Protein AF-A0A352WUJ2-F1 (afdb_monomer_lite)

Foldseek 3Di:
DPPVVVVVVVVVVVVVVVVVPPPPCVPPPVPADDDDQQQEFEEELPPADLVFLRGPVHHHNDLQSQQVNNQVTDPGLEHEYEYPAAEEAEAEDQDLEDESYPDHRHAYEYAYDLVDAHEYEYAYHHPHAFAQDPVCQQQFGNHEYEHADHYHYYSYHYHYWHNQVAFHWGQAWDWDWDAADVGDTDIDIRHHRDFDAPDWHWYDDDPDIDTDGDDDTHHGGHPDYHYDYPDD

Structure (mmCIF, N/CA/C/O backbone):
data_AF-A0A352WUJ2-F1
#
_entry.id   AF-A0A352WUJ2-F1
#
loop_
_atom_site.group_PDB
_atom_site.id
_atom_site.type_symbol
_atom_site.label_atom_id
_atom_site.label_alt_id
_atom_site.label_comp_id
_atom_site.label_asym_id
_atom_site.label_entity_id
_atom_site.label_seq_id
_atom_site.pdbx_PDB_ins_code
_atom_site.Cartn_x
_atom_site.Cartn_y
_atom_site.Cartn_z
_atom_site.occupancy
_atom_site.B_iso_or_equiv
_atom_site.auth_seq_id
_atom_site.auth_comp_id
_atom_site.auth_asym_id
_atom_site.auth_atom_id
_atom_site.pdbx_PDB_model_num
ATOM 1 N N . MET A 1 1 ? -13.989 47.097 53.677 1.00 52.91 1 MET A N 1
ATOM 2 C CA . MET A 1 1 ? -13.932 45.661 53.306 1.00 52.91 1 MET A CA 1
ATOM 3 C C . MET A 1 1 ? -15.189 45.086 52.631 1.00 52.91 1 MET A C 1
ATOM 5 O O . MET A 1 1 ? -15.050 44.079 51.957 1.00 52.91 1 MET A O 1
ATOM 9 N N . LYS A 1 2 ? -16.396 45.680 52.723 1.00 51.91 2 LYS A N 1
ATOM 10 C CA . LYS A 1 2 ? -17.620 45.078 52.131 1.00 51.91 2 LYS A CA 1
ATOM 11 C C . LYS A 1 2 ? -17.796 45.247 50.606 1.00 51.91 2 LYS A C 1
ATOM 13 O O . LYS A 1 2 ? -18.435 44.411 49.983 1.00 51.91 2 LYS A O 1
ATOM 18 N N . ARG A 1 3 ? -17.224 46.289 49.982 1.00 50.12 3 ARG A N 1
ATOM 19 C CA . ARG A 1 3 ? -17.397 46.560 48.533 1.00 50.12 3 ARG A CA 1
ATOM 20 C C . ARG A 1 3 ? -16.564 45.653 47.618 1.00 50.12 3 ARG A C 1
ATOM 22 O O . ARG A 1 3 ? -16.978 45.399 46.494 1.00 50.12 3 ARG A O 1
ATOM 29 N N . THR A 1 4 ? -15.415 45.164 48.082 1.00 53.75 4 THR A N 1
ATOM 30 C CA . THR A 1 4 ? -14.508 44.329 47.275 1.00 53.75 4 THR A CA 1
ATOM 31 C C . THR A 1 4 ? -15.038 42.903 47.125 1.00 53.75 4 THR A C 1
ATOM 33 O O . THR A 1 4 ? -15.023 42.376 46.022 1.00 53.75 4 THR A O 1
ATOM 36 N N . CYS A 1 5 ? -15.611 42.344 48.199 1.00 55.06 5 CYS A N 1
ATOM 37 C CA . CYS A 1 5 ? -16.188 40.994 48.228 1.00 55.06 5 CYS A CA 1
ATOM 38 C C . CYS A 1 5 ? -17.398 40.840 47.282 1.00 55.06 5 CYS A C 1
ATOM 40 O O . CYS A 1 5 ? -17.534 39.830 46.597 1.00 55.06 5 CYS A O 1
ATOM 42 N N . ILE A 1 6 ? -18.236 41.880 47.169 1.00 60.19 6 ILE A N 1
ATOM 43 C CA . ILE A 1 6 ? -19.393 41.887 46.256 1.00 60.19 6 ILE A CA 1
ATOM 44 C C . ILE A 1 6 ? -18.937 41.943 44.793 1.00 60.19 6 ILE A C 1
ATOM 46 O O . ILE A 1 6 ? -19.488 41.239 43.959 1.00 60.19 6 ILE A O 1
ATOM 50 N N . ARG A 1 7 ? -17.892 42.718 44.472 1.00 60.62 7 ARG A N 1
ATOM 51 C CA . ARG A 1 7 ? -17.368 42.816 43.098 1.00 60.62 7 ARG A CA 1
ATOM 52 C C . ARG A 1 7 ? -16.731 41.511 42.626 1.00 60.62 7 ARG A C 1
ATOM 54 O O . ARG A 1 7 ? -16.951 41.124 41.485 1.00 60.62 7 ARG A O 1
ATOM 61 N N . THR A 1 8 ? -16.001 40.814 43.497 1.00 68.94 8 THR A N 1
ATOM 62 C CA . THR A 1 8 ? -15.460 39.480 43.192 1.00 68.94 8 THR A CA 1
ATOM 63 C C . THR A 1 8 ? -16.560 38.437 43.030 1.00 68.94 8 THR A C 1
ATOM 65 O O . THR A 1 8 ? -16.482 37.618 42.120 1.00 68.94 8 THR A O 1
ATOM 68 N N . LEU A 1 9 ? -17.612 38.495 43.851 1.00 70.38 9 LEU A N 1
ATOM 69 C CA . LEU A 1 9 ? -18.734 37.562 43.753 1.00 70.38 9 LEU A CA 1
ATOM 70 C C . LEU A 1 9 ? -19.559 37.794 42.478 1.00 70.38 9 LEU A C 1
ATOM 72 O O . LEU A 1 9 ? -19.895 36.837 41.788 1.00 70.38 9 LEU A O 1
ATOM 76 N N . SER A 1 10 ? -19.828 39.055 42.123 1.00 75.19 10 SER A N 1
ATOM 77 C CA . SER A 1 10 ? -20.511 39.401 40.873 1.00 75.19 10 SER A CA 1
ATOM 78 C C . SER A 1 10 ? -19.703 38.988 39.648 1.00 75.19 10 SER A C 1
ATOM 80 O O . SER A 1 10 ? -20.285 38.439 38.722 1.00 75.19 10 SER A O 1
ATOM 82 N N . PHE A 1 11 ? -18.379 39.187 39.660 1.00 77.81 11 PHE A N 1
ATOM 83 C CA . PHE A 1 11 ? -17.509 38.780 38.555 1.00 77.81 11 PHE A CA 1
ATOM 84 C C . PHE A 1 11 ? -17.510 37.256 38.362 1.00 77.81 11 PHE A C 1
ATOM 86 O O . PHE A 1 11 ? -17.662 36.778 37.237 1.00 77.81 11 PHE A O 1
ATOM 93 N N . LEU A 1 12 ? -17.428 36.493 39.460 1.00 78.31 12 LEU A N 1
ATOM 94 C CA . LEU A 1 12 ? -17.492 35.030 39.434 1.00 78.31 12 LEU A CA 1
ATOM 95 C C . LEU A 1 12 ? -18.836 34.530 38.885 1.00 78.31 12 LEU A C 1
ATOM 97 O O . LEU A 1 12 ? -18.863 33.613 38.070 1.00 78.31 12 LEU A O 1
ATOM 101 N N . LEU A 1 13 ? -19.943 35.168 39.279 1.00 80.31 13 LEU A N 1
ATOM 102 C CA . LEU A 1 13 ? -21.283 34.784 38.837 1.00 80.31 13 LEU A CA 1
ATOM 103 C C . LEU A 1 13 ? -21.507 35.074 37.346 1.00 80.31 13 LEU A C 1
ATOM 105 O O . LEU A 1 13 ? -22.056 34.237 36.635 1.00 80.31 13 LEU A O 1
ATOM 109 N N . THR A 1 14 ? -21.021 36.216 36.847 1.00 82.00 14 THR A N 1
ATOM 110 C CA . THR A 1 14 ? -21.049 36.523 35.409 1.00 82.00 14 THR A CA 1
ATOM 111 C C . THR A 1 14 ? -20.156 35.596 34.593 1.00 82.00 14 THR A C 1
ATOM 113 O O . THR A 1 14 ? -20.556 35.196 33.506 1.00 82.00 14 THR A O 1
ATOM 116 N N . ALA A 1 15 ? -18.988 35.199 35.109 1.00 77.69 15 ALA A N 1
ATOM 117 C CA . ALA A 1 15 ? -18.122 34.235 34.432 1.00 77.69 15 ALA A CA 1
ATOM 118 C C . ALA A 1 15 ? -18.780 32.844 34.343 1.00 77.69 15 ALA A C 1
ATOM 120 O O . ALA A 1 15 ? -18.716 32.198 33.301 1.00 77.69 15 ALA A O 1
ATOM 121 N N . LEU A 1 16 ? -19.478 32.415 35.401 1.00 78.19 16 LEU A N 1
ATOM 122 C CA . LEU A 1 16 ? -20.249 31.166 35.423 1.00 78.19 16 LEU A CA 1
ATOM 123 C C . LEU A 1 16 ? -21.433 31.191 34.448 1.00 78.19 16 LEU A C 1
ATOM 125 O O . LEU A 1 16 ? -21.652 30.223 33.724 1.00 78.19 16 LEU A O 1
ATOM 129 N N . MET A 1 17 ? -22.168 32.305 34.383 1.00 80.50 17 MET A N 1
ATOM 130 C CA . MET A 1 17 ? -23.268 32.466 33.425 1.00 80.50 17 MET A CA 1
ATOM 131 C C . MET A 1 17 ? -22.777 32.533 31.974 1.00 80.50 17 MET A C 1
ATOM 133 O O . MET A 1 17 ? -23.434 31.991 31.090 1.00 80.50 17 MET A O 1
ATOM 137 N N . LEU A 1 18 ? -21.609 33.134 31.724 1.00 73.06 18 LEU A N 1
ATOM 138 C CA . LEU A 1 18 ? -20.997 33.158 30.394 1.00 73.06 18 LEU A CA 1
ATOM 139 C C . LEU A 1 18 ? -20.507 31.764 29.966 1.00 73.06 18 LEU A C 1
ATOM 141 O O . LEU A 1 18 ? -20.655 31.405 28.803 1.00 73.06 18 LEU A O 1
ATOM 145 N N . MET A 1 19 ? -19.997 30.950 30.901 1.00 68.62 19 MET A N 1
ATOM 146 C CA . MET A 1 19 ? -19.645 29.549 30.631 1.00 68.62 19 MET A CA 1
ATOM 147 C C . MET A 1 19 ? -20.869 28.657 30.381 1.00 68.62 19 MET A C 1
ATOM 149 O O . MET A 1 19 ? -20.784 27.742 29.571 1.00 68.62 19 MET A O 1
ATOM 153 N N . ALA A 1 20 ? -22.016 28.939 31.007 1.00 68.25 20 ALA A N 1
ATOM 154 C CA . ALA A 1 20 ? -23.274 28.230 30.745 1.00 68.25 20 ALA A CA 1
ATOM 155 C C . ALA A 1 20 ? -23.926 28.600 29.394 1.00 68.25 20 ALA A C 1
ATOM 157 O O . ALA A 1 20 ? -24.785 27.868 28.908 1.00 68.25 20 ALA A O 1
ATOM 158 N N . LEU A 1 21 ? -23.531 29.734 28.800 1.00 65.75 21 LEU A N 1
ATOM 159 C CA . LEU A 1 21 ? -23.958 30.187 27.470 1.00 65.75 21 LEU A CA 1
ATOM 160 C C . LEU A 1 21 ? -23.070 29.655 26.342 1.00 65.75 21 LEU A C 1
ATOM 162 O O . LEU A 1 21 ? -23.425 29.812 25.171 1.00 65.75 21 LEU A O 1
ATOM 166 N N . LEU A 1 22 ? -21.930 29.035 26.666 1.00 63.34 22 LEU A N 1
ATOM 167 C CA . LEU A 1 22 ? -21.191 28.276 25.668 1.00 63.34 22 LEU A CA 1
ATOM 168 C C . LEU A 1 22 ? -22.103 27.131 25.210 1.00 63.34 22 LEU A C 1
ATOM 170 O O . LEU A 1 22 ? -22.622 26.400 26.059 1.00 63.34 22 LEU A O 1
ATOM 174 N N . PRO A 1 23 ? -22.339 26.967 23.896 1.00 64.50 23 PRO A N 1
ATOM 175 C CA . PRO A 1 23 ? -23.085 25.827 23.397 1.00 64.50 23 PRO A CA 1
ATOM 176 C C . PRO A 1 23 ? -22.466 24.567 23.994 1.00 64.50 23 PRO A C 1
ATOM 178 O O . PRO A 1 23 ? -21.251 24.392 23.907 1.00 64.50 23 PRO A O 1
ATOM 181 N N . VAL A 1 24 ? -23.277 23.678 24.568 1.00 56.47 24 VAL A N 1
ATOM 182 C CA . VAL A 1 24 ? -22.808 22.384 25.104 1.00 56.47 24 VAL A CA 1
ATOM 183 C C . VAL A 1 24 ? -22.010 21.598 24.039 1.00 56.47 24 VAL A C 1
ATOM 185 O O . VAL A 1 24 ? -21.183 20.761 24.374 1.00 56.47 24 VAL A O 1
ATOM 188 N N . GLY A 1 25 ? -22.178 21.935 22.753 1.00 48.94 25 GLY A N 1
ATOM 189 C CA . GLY A 1 25 ? -21.406 21.407 21.625 1.00 48.94 25 GLY A CA 1
ATOM 190 C C . GLY A 1 25 ? -20.110 22.142 21.239 1.00 48.94 25 GLY A C 1
ATOM 191 O O . GLY A 1 25 ? -19.408 21.645 20.372 1.00 48.94 25 GLY A O 1
ATOM 192 N N . MET A 1 26 ? -19.744 23.287 21.833 1.00 49.78 26 MET A N 1
ATOM 193 C CA . MET A 1 26 ? -18.484 23.987 21.498 1.00 49.78 26 MET A CA 1
ATOM 194 C C . MET A 1 26 ? -17.263 23.395 22.227 1.00 49.78 26 MET A C 1
ATOM 196 O O . MET A 1 26 ? -16.131 23.609 21.806 1.00 49.78 26 MET A O 1
ATOM 200 N N . LEU A 1 27 ? -17.493 22.620 23.295 1.00 44.28 27 LEU A N 1
ATOM 201 C CA . LEU A 1 27 ? -16.479 21.806 23.981 1.00 44.28 27 LEU A CA 1
ATOM 202 C C . LEU A 1 27 ? -16.482 20.338 23.541 1.00 44.28 27 LEU A C 1
ATOM 204 O O . LEU A 1 27 ? -15.696 19.555 24.072 1.00 44.28 27 LEU A O 1
ATOM 208 N N . ALA A 1 28 ? -17.285 19.969 22.539 1.00 46.66 28 ALA A N 1
ATOM 209 C CA . ALA A 1 28 ? -17.036 18.756 21.775 1.00 46.66 28 ALA A CA 1
ATOM 210 C C . ALA A 1 28 ? -15.804 18.996 20.884 1.00 46.66 28 ALA A C 1
ATOM 212 O O . ALA A 1 28 ? -15.879 19.057 19.660 1.00 46.66 28 ALA A O 1
ATOM 213 N N . VAL A 1 29 ? -14.635 19.134 21.518 1.00 46.88 29 VAL A N 1
ATOM 214 C CA . VAL A 1 29 ? -13.424 18.533 20.962 1.00 46.88 29 VAL A CA 1
ATOM 215 C C . VAL A 1 29 ? -13.857 17.128 20.566 1.00 46.88 29 VAL A C 1
ATOM 217 O O . VAL A 1 29 ? -14.492 16.467 21.386 1.00 46.88 29 VAL A O 1
ATOM 220 N N . PHE A 1 30 ? -13.622 16.722 19.320 1.00 54.88 30 PHE A N 1
ATOM 221 C CA . PHE A 1 30 ? -13.882 15.365 18.842 1.00 54.88 30 PHE A CA 1
ATOM 222 C C . PHE A 1 30 ? -13.054 14.380 19.682 1.00 54.88 30 PHE A C 1
ATOM 224 O O . PHE A 1 30 ? -11.968 13.961 19.292 1.00 54.88 30 PHE A O 1
ATOM 231 N N . ALA A 1 31 ? -13.510 14.114 20.902 1.00 68.81 31 ALA A N 1
ATOM 232 C CA . ALA A 1 31 ? -12.917 13.168 21.809 1.00 68.81 31 ALA A CA 1
ATOM 233 C C . ALA A 1 31 ? -13.230 11.812 21.200 1.00 68.81 31 ALA A C 1
ATOM 235 O O . ALA A 1 31 ? -14.394 11.461 21.020 1.00 68.81 31 ALA A O 1
ATOM 236 N N . LEU A 1 32 ? -12.178 11.111 20.796 1.00 80.94 32 LEU A N 1
ATOM 237 C CA . LEU A 1 32 ? -12.297 9.745 20.323 1.00 80.94 32 LEU A CA 1
ATOM 238 C C . LEU A 1 32 ? -12.934 8.908 21.440 1.00 80.94 32 LEU A C 1
ATOM 240 O O . LEU A 1 32 ? -12.559 9.068 22.604 1.00 80.94 32 LEU A O 1
ATOM 244 N N . ASP A 1 33 ? -13.880 8.034 21.089 1.00 89.44 33 ASP A N 1
ATOM 245 C CA . ASP A 1 33 ? -14.415 7.054 22.038 1.00 89.44 33 ASP A CA 1
ATOM 246 C C . ASP A 1 33 ? -13.268 6.194 22.588 1.00 89.44 33 ASP A C 1
ATOM 248 O O . ASP A 1 33 ? -12.354 5.860 21.842 1.00 89.44 33 ASP A O 1
ATOM 252 N N . GLU A 1 34 ? -13.292 5.811 23.867 1.00 91.50 34 GLU A N 1
ATOM 253 C CA . GLU A 1 34 ? -12.232 4.963 24.428 1.00 91.50 34 GLU A CA 1
ATOM 254 C C . GLU A 1 34 ? -12.108 3.627 23.666 1.00 91.50 34 GLU A C 1
ATOM 256 O O . GLU A 1 34 ? -13.095 3.049 23.197 1.00 91.50 34 GLU A O 1
ATOM 261 N N . MET A 1 35 ? -10.879 3.111 23.554 1.00 93.62 35 MET A N 1
ATOM 262 C CA . MET A 1 35 ? -10.627 1.818 22.918 1.00 93.62 35 MET A CA 1
ATOM 263 C C . MET A 1 35 ? -11.132 0.682 23.816 1.00 93.62 35 MET A C 1
ATOM 265 O O . MET A 1 35 ? -10.618 0.452 24.910 1.00 93.62 35 MET A O 1
ATOM 269 N N . THR A 1 36 ? -12.117 -0.067 23.331 1.00 94.19 36 THR A N 1
ATOM 270 C CA . THR A 1 36 ? -12.730 -1.210 24.018 1.00 94.19 36 THR A CA 1
ATOM 271 C C . THR A 1 36 ? -12.776 -2.431 23.097 1.00 94.19 36 THR A C 1
ATOM 273 O O . THR A 1 36 ? -12.701 -2.294 21.876 1.00 94.19 36 THR A O 1
ATOM 276 N N . PRO A 1 37 ? -12.986 -3.650 23.622 1.00 92.81 37 PRO A N 1
ATOM 277 C CA . PRO A 1 37 ? -13.187 -4.821 22.769 1.00 92.81 37 PRO A CA 1
ATOM 278 C C . PRO A 1 37 ? -14.376 -4.705 21.796 1.00 92.81 37 PRO A C 1
ATOM 280 O O . PRO A 1 37 ? -14.398 -5.415 20.799 1.00 92.81 37 PRO A O 1
ATOM 283 N N . GLY A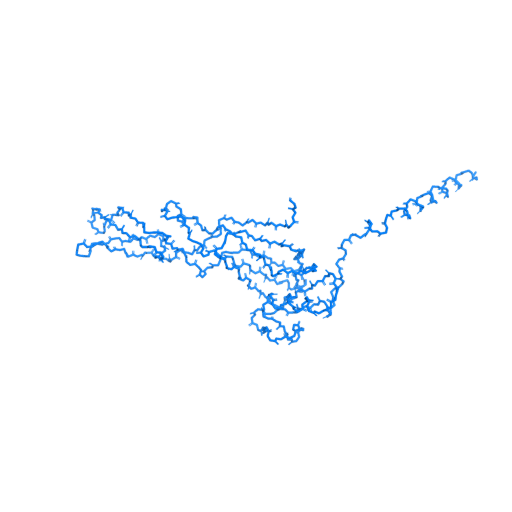 1 38 ? -15.364 -3.841 22.073 1.00 92.38 38 GLY A N 1
ATOM 284 C CA . GLY A 1 38 ? -16.556 -3.673 21.232 1.00 92.38 38 GLY A CA 1
ATOM 285 C C . GLY A 1 38 ? -16.332 -2.820 19.980 1.00 92.38 38 GLY A C 1
ATOM 286 O O . GLY A 1 38 ? -17.017 -3.024 18.980 1.00 92.38 38 GLY A O 1
ATOM 287 N N . ASN A 1 39 ? -15.359 -1.906 20.015 1.00 95.69 39 ASN A N 1
ATOM 288 C CA . ASN A 1 39 ? -14.999 -1.020 18.904 1.00 95.69 39 ASN A CA 1
ATOM 289 C C . ASN A 1 39 ? -13.563 -1.253 18.403 1.00 95.69 39 ASN A C 1
ATOM 291 O O . ASN A 1 39 ? -13.017 -0.400 17.710 1.00 95.69 39 ASN A O 1
ATOM 295 N N . THR A 1 40 ? -12.956 -2.399 18.733 1.00 97.75 40 THR A N 1
ATOM 296 C CA . THR A 1 40 ? -11.595 -2.760 18.313 1.00 97.75 40 THR A CA 1
ATOM 297 C C . THR A 1 40 ? -11.594 -4.039 17.496 1.00 97.75 40 THR A C 1
ATOM 299 O O . THR A 1 40 ? -12.116 -5.064 17.928 1.00 97.75 40 THR A O 1
ATOM 302 N N . VAL A 1 41 ? -10.930 -3.997 16.344 1.00 98.56 41 VAL A N 1
ATOM 303 C CA . VAL A 1 41 ? -10.649 -5.166 15.514 1.00 98.56 41 VAL A CA 1
ATOM 304 C C . VAL A 1 41 ? -9.143 -5.352 15.390 1.00 98.56 41 VAL A C 1
ATOM 306 O O . VAL A 1 41 ? -8.411 -4.443 15.006 1.00 98.56 41 VAL A O 1
ATOM 309 N N . TYR A 1 42 ? -8.679 -6.555 15.705 1.00 98.56 42 TYR A N 1
ATOM 310 C CA . TYR A 1 42 ? -7.277 -6.937 15.649 1.00 98.56 42 TYR A CA 1
ATOM 311 C C . TYR A 1 42 ? -6.908 -7.434 14.256 1.00 98.56 42 TYR A C 1
ATOM 313 O O . TYR A 1 42 ? -7.592 -8.283 13.679 1.00 98.56 42 TYR A O 1
ATOM 321 N N . LEU A 1 43 ? -5.788 -6.933 13.744 1.00 98.56 43 LEU A N 1
ATOM 322 C CA . LEU A 1 43 ? -5.263 -7.238 12.423 1.00 98.56 43 LEU A CA 1
ATOM 323 C C . LEU A 1 43 ? -3.869 -7.866 12.536 1.00 98.56 43 LEU A C 1
ATOM 325 O O . LEU A 1 43 ? -2.959 -7.312 13.158 1.00 98.56 43 LEU A O 1
ATOM 329 N N . ASP A 1 44 ? -3.687 -9.011 11.882 1.00 98.06 44 ASP A N 1
ATOM 330 C CA . ASP A 1 44 ? -2.389 -9.651 11.661 1.00 98.06 44 ASP A CA 1
ATOM 331 C C . ASP A 1 44 ? -2.278 -10.031 10.178 1.00 98.06 44 ASP A C 1
ATOM 333 O O . ASP A 1 44 ? -2.798 -11.056 9.738 1.00 98.06 44 ASP A O 1
ATOM 337 N N . GLY A 1 45 ? -1.566 -9.219 9.391 1.00 95.31 45 GLY A N 1
ATOM 338 C CA . GLY A 1 45 ? -1.380 -9.481 7.958 1.00 95.31 45 GLY A CA 1
ATOM 339 C C . GLY A 1 45 ? -0.595 -10.761 7.646 1.00 95.31 45 GLY A C 1
ATOM 340 O O . GLY A 1 45 ? -0.685 -11.290 6.537 1.00 95.31 45 GLY A O 1
ATOM 341 N N . THR A 1 46 ? 0.160 -11.287 8.617 1.00 95.94 46 THR A N 1
ATOM 342 C CA . THR A 1 46 ? 0.973 -12.498 8.448 1.00 95.94 46 THR A CA 1
ATOM 343 C C . THR A 1 46 ? 0.152 -13.749 8.754 1.00 95.94 46 THR A C 1
ATOM 345 O O . THR A 1 46 ? 0.017 -14.621 7.894 1.00 95.94 46 THR A O 1
ATOM 348 N N . ASN A 1 47 ? -0.431 -13.820 9.954 1.00 96.75 47 ASN A N 1
ATOM 349 C CA . ASN A 1 47 ? -1.074 -15.026 10.491 1.00 96.75 47 ASN A CA 1
ATOM 350 C C . ASN A 1 47 ? -2.605 -14.939 10.599 1.00 96.75 47 ASN A C 1
ATOM 352 O O . ASN A 1 47 ? -3.246 -15.946 10.897 1.00 96.75 47 ASN A O 1
ATOM 356 N N . GLY A 1 48 ? -3.193 -13.758 10.410 1.00 97.50 48 GLY A N 1
ATOM 357 C CA . GLY A 1 48 ? -4.638 -13.558 10.467 1.00 97.50 48 GLY A CA 1
ATOM 358 C C . GLY A 1 48 ? -5.374 -14.195 9.288 1.00 97.50 48 GLY A C 1
ATOM 359 O O . GLY A 1 48 ? -4.777 -14.614 8.290 1.00 97.50 48 GLY A O 1
ATOM 360 N N . SER A 1 49 ? -6.702 -14.236 9.397 1.00 98.31 49 SER A N 1
ATOM 361 C CA . SER A 1 49 ? -7.603 -14.711 8.340 1.00 98.31 49 SER A CA 1
ATOM 362 C C . SER A 1 49 ? -8.849 -13.839 8.268 1.00 98.31 49 SER A C 1
ATOM 364 O O . SER A 1 49 ? -9.459 -13.553 9.292 1.00 98.31 49 SER A O 1
ATOM 366 N N . ASP A 1 50 ? -9.299 -13.480 7.067 1.00 98.31 50 ASP A N 1
ATOM 367 C CA . ASP A 1 50 ? -10.523 -12.681 6.893 1.00 98.31 50 ASP A CA 1
ATOM 368 C C . ASP A 1 50 ? -11.819 -13.458 7.171 1.00 98.31 50 ASP A C 1
ATOM 370 O O . ASP A 1 50 ? -12.910 -12.883 7.203 1.00 98.31 50 ASP A O 1
ATOM 374 N N . SER A 1 51 ? -11.706 -14.765 7.419 1.00 98.19 51 SER A N 1
ATOM 375 C CA . SER A 1 51 ? -12.783 -15.578 7.985 1.00 98.19 51 SER A CA 1
ATOM 376 C C . SER A 1 51 ? -12.945 -15.401 9.499 1.00 98.19 51 SER A C 1
ATOM 378 O O . SER A 1 51 ? -13.914 -15.909 10.059 1.00 98.19 51 SER A O 1
ATOM 380 N N . ASN A 1 52 ? -11.989 -14.757 10.174 1.00 98.44 52 ASN A N 1
ATOM 381 C CA . ASN A 1 52 ? -12.015 -14.581 11.620 1.00 98.44 52 ASN A CA 1
ATOM 382 C C . ASN A 1 52 ? -12.966 -13.454 12.053 1.00 98.44 52 ASN A C 1
ATOM 384 O O . ASN A 1 52 ? -13.396 -12.624 11.250 1.00 98.44 52 ASN A O 1
ATOM 388 N N . ASP A 1 53 ? -13.275 -13.439 13.350 1.00 97.06 53 ASP A N 1
ATOM 389 C CA . ASP A 1 53 ? -14.158 -12.457 13.986 1.00 97.06 53 ASP A CA 1
ATOM 390 C C . ASP A 1 53 ? -13.462 -11.135 14.347 1.00 97.06 53 ASP A C 1
ATOM 392 O O . ASP A 1 53 ? -14.141 -10.183 14.718 1.00 97.06 53 ASP A O 1
ATOM 396 N N . GLY A 1 54 ? -12.133 -11.051 14.223 1.00 97.44 54 GLY A N 1
ATOM 397 C CA . GLY A 1 54 ? -11.380 -9.832 14.510 1.00 97.44 54 GLY A CA 1
ATOM 398 C C . GLY A 1 54 ? -11.059 -9.618 15.986 1.00 97.44 54 GLY A C 1
ATOM 399 O O . GLY A 1 54 ? -10.535 -8.565 16.338 1.00 97.44 54 GLY A O 1
ATOM 400 N N . SER A 1 55 ? -11.323 -10.595 16.853 1.00 97.31 55 SER A N 1
ATOM 401 C CA . SER A 1 55 ? -10.871 -10.566 18.247 1.00 97.31 55 SER A CA 1
ATOM 402 C C . SER A 1 55 ? -9.349 -10.727 18.363 1.00 97.31 55 SER A C 1
ATOM 404 O O . SER A 1 55 ? -8.682 -11.211 17.448 1.00 97.31 55 SER A O 1
ATOM 406 N N . SER A 1 56 ? -8.776 -10.390 19.522 1.00 96.81 56 SER A N 1
ATOM 407 C CA . SER A 1 56 ? -7.327 -10.511 19.765 1.00 96.81 56 SER A CA 1
ATOM 408 C C . SER A 1 56 ? -6.786 -11.933 19.578 1.00 96.81 56 SER A C 1
ATOM 410 O O . SER A 1 56 ? -5.660 -12.109 19.119 1.00 96.81 56 SER A O 1
ATOM 412 N N . GLY A 1 57 ? -7.589 -12.955 19.896 1.00 97.12 57 GLY A N 1
ATOM 413 C CA . GLY A 1 57 ? -7.236 -14.362 19.689 1.00 97.12 57 GLY A CA 1
ATOM 414 C C . GLY A 1 57 ? -7.470 -14.868 18.262 1.00 97.12 57 GLY A C 1
ATOM 415 O O . GLY A 1 57 ? -6.937 -15.915 17.895 1.00 97.12 57 GLY A O 1
ATOM 416 N N . LYS A 1 58 ? -8.262 -14.152 17.457 1.00 97.94 58 LYS A N 1
ATOM 417 C CA . LYS A 1 58 ? -8.587 -14.491 16.065 1.00 97.94 58 LYS A CA 1
ATOM 418 C C . LYS A 1 58 ? -8.552 -13.221 15.201 1.00 97.94 58 LYS A C 1
ATOM 420 O O . LYS A 1 58 ? -9.598 -12.743 14.757 1.00 97.94 58 LYS A O 1
ATOM 425 N N . PRO A 1 59 ? -7.357 -12.668 14.942 1.00 98.50 59 PRO A N 1
ATOM 426 C CA . PRO A 1 59 ? -7.225 -11.441 14.171 1.00 98.50 59 PRO A CA 1
ATOM 427 C C . PRO A 1 59 ? -7.591 -11.658 12.699 1.00 98.50 59 PRO A C 1
ATOM 429 O O . PRO A 1 59 ? -7.393 -12.747 12.143 1.00 98.50 59 PRO A O 1
ATOM 432 N N . VAL A 1 60 ? -8.096 -10.610 12.053 1.00 98.69 60 VAL A N 1
ATOM 433 C CA . VAL A 1 60 ? -8.321 -10.598 10.600 1.00 98.69 60 VAL A CA 1
ATOM 434 C C . VAL A 1 60 ? -7.024 -10.346 9.841 1.00 98.69 60 VAL A C 1
ATOM 436 O O . VAL A 1 60 ? -6.019 -9.944 10.433 1.00 98.69 60 VAL A O 1
ATOM 439 N N . LYS A 1 61 ? -7.018 -10.615 8.532 1.00 98.19 61 LYS A N 1
ATOM 440 C CA . LYS A 1 61 ? -5.814 -10.484 7.706 1.00 98.19 61 LYS A CA 1
ATOM 441 C C . LYS A 1 61 ? -5.723 -9.120 7.036 1.00 98.19 61 LYS A C 1
ATOM 443 O O . LYS A 1 61 ? -4.631 -8.570 6.935 1.00 98.19 61 LYS A O 1
ATOM 448 N N . THR A 1 62 ? -6.847 -8.592 6.561 1.00 97.19 62 THR A N 1
ATOM 449 C CA . THR A 1 62 ? -6.879 -7.381 5.740 1.00 97.19 62 THR A CA 1
ATOM 450 C C . THR A 1 62 ? -7.562 -6.218 6.439 1.00 97.19 62 THR A C 1
ATOM 452 O O . THR A 1 62 ? -8.503 -6.371 7.222 1.00 97.19 62 THR A O 1
ATOM 455 N N . LEU A 1 63 ? -7.106 -5.018 6.086 1.00 95.88 63 LEU A N 1
ATOM 456 C CA . LEU A 1 63 ? -7.698 -3.760 6.528 1.00 95.88 63 LEU A CA 1
ATOM 457 C C . LEU A 1 63 ? -9.164 -3.646 6.081 1.00 95.88 63 LEU A C 1
ATOM 459 O O . LEU A 1 63 ? -10.020 -3.235 6.862 1.00 95.88 63 LEU A O 1
ATOM 463 N N . ALA A 1 64 ? -9.479 -4.098 4.863 1.00 95.75 64 ALA A N 1
ATOM 464 C CA . ALA A 1 64 ? -10.844 -4.086 4.344 1.00 95.75 64 ALA A CA 1
ATOM 465 C C . ALA A 1 64 ? -11.801 -4.928 5.198 1.00 95.75 64 ALA A C 1
ATOM 467 O O . ALA A 1 64 ? -12.909 -4.487 5.511 1.00 95.75 64 ALA A O 1
ATOM 468 N N . LYS A 1 65 ? -11.367 -6.118 5.632 1.00 97.62 65 LYS A N 1
ATOM 469 C CA . LYS A 1 65 ? -12.162 -6.939 6.544 1.00 97.62 65 LYS A CA 1
ATOM 470 C C . LYS A 1 65 ? -12.300 -6.290 7.920 1.00 97.62 65 LYS A C 1
ATOM 472 O O . LYS A 1 65 ? -13.391 -6.342 8.488 1.00 97.62 65 LYS A O 1
ATOM 477 N N . ALA A 1 66 ? -11.232 -5.686 8.443 1.00 97.56 66 ALA A N 1
ATOM 478 C CA . ALA A 1 66 ? -11.268 -5.016 9.740 1.00 97.56 66 ALA A CA 1
ATOM 479 C C . ALA A 1 66 ? -12.321 -3.900 9.772 1.00 97.56 66 ALA A C 1
ATOM 481 O O . ALA A 1 66 ? -13.164 -3.867 10.666 1.00 97.56 66 ALA A O 1
ATOM 482 N N . ILE A 1 67 ? -12.341 -3.056 8.739 1.00 96.12 67 ILE A N 1
ATOM 483 C CA . ILE A 1 67 ? -13.327 -1.979 8.601 1.00 96.12 67 ILE A CA 1
ATOM 484 C C . ILE A 1 67 ? -14.739 -2.531 8.437 1.00 96.12 67 ILE A C 1
ATOM 486 O O . ILE A 1 67 ? -15.656 -2.059 9.103 1.00 96.12 67 ILE A O 1
ATOM 490 N N . ALA A 1 68 ? -14.928 -3.567 7.617 1.00 96.81 68 ALA A N 1
ATOM 491 C CA . ALA A 1 68 ? -16.243 -4.180 7.449 1.00 96.81 68 ALA A CA 1
ATOM 492 C C . ALA A 1 68 ? -16.821 -4.705 8.778 1.00 96.81 68 ALA A C 1
ATOM 494 O O . ALA A 1 68 ? -18.023 -4.590 9.014 1.00 96.81 68 ALA A O 1
ATOM 495 N N . LEU A 1 69 ? -15.978 -5.264 9.654 1.00 97.00 69 LEU A N 1
ATOM 496 C CA . LEU A 1 69 ? -16.393 -5.709 10.986 1.00 97.00 69 LEU A CA 1
ATOM 497 C C . LEU A 1 69 ? -16.724 -4.538 11.915 1.00 97.00 69 LEU A C 1
ATOM 499 O O . LEU A 1 69 ? -17.727 -4.612 12.621 1.00 97.00 69 LEU A O 1
ATOM 503 N N . LEU A 1 70 ? -15.935 -3.461 11.887 1.00 96.06 70 LEU A N 1
ATOM 504 C CA . LEU A 1 70 ? -16.230 -2.248 12.655 1.00 96.06 70 LEU A CA 1
ATOM 505 C C . LEU A 1 70 ? -17.578 -1.645 12.236 1.00 96.06 70 LEU A C 1
ATOM 507 O O . LEU A 1 70 ? -18.404 -1.351 13.092 1.00 96.06 70 LEU A O 1
ATOM 511 N N . GLU A 1 71 ? -17.853 -1.548 10.933 1.00 93.88 71 GLU A N 1
ATOM 512 C CA . GLU A 1 71 ? -19.122 -1.018 10.418 1.00 93.88 71 GLU A CA 1
ATOM 513 C C . GLU A 1 71 ? -20.331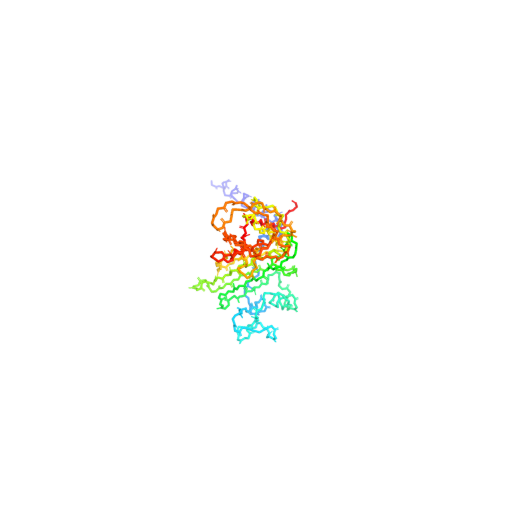 -1.908 10.757 1.00 93.88 71 GLU A C 1
ATOM 515 O O . GLU A 1 71 ? -21.424 -1.403 11.045 1.00 93.88 71 GLU A O 1
ATOM 520 N N . ALA A 1 72 ? -20.144 -3.232 10.752 1.00 93.56 72 ALA A N 1
ATOM 521 C CA . ALA A 1 72 ? -21.183 -4.195 11.114 1.00 93.56 72 ALA A CA 1
ATOM 522 C C . ALA A 1 72 ? -21.420 -4.298 12.631 1.00 93.56 72 ALA A C 1
ATOM 524 O O . ALA A 1 72 ? -22.501 -4.717 13.048 1.00 93.56 72 ALA A O 1
ATOM 525 N N . GLY A 1 73 ? -20.415 -3.953 13.435 1.00 87.06 73 GLY A N 1
ATOM 526 C CA . GLY A 1 73 ? -20.417 -4.087 14.884 1.00 87.06 73 GLY A CA 1
ATOM 527 C C . GLY A 1 73 ? -21.109 -2.934 15.610 1.00 87.06 73 GLY A C 1
ATOM 528 O O . GLY A 1 73 ? -22.174 -2.446 15.214 1.00 87.06 73 GLY A O 1
ATOM 529 N N . ASP A 1 74 ? -20.495 -2.530 16.720 1.00 84.94 74 ASP A N 1
ATOM 530 C CA . ASP A 1 74 ? -20.974 -1.458 17.587 1.00 84.94 74 ASP A CA 1
ATOM 531 C C . ASP A 1 74 ? -21.168 -0.117 16.841 1.00 84.94 74 ASP A C 1
ATOM 533 O O . ASP A 1 74 ? -20.632 0.105 15.753 1.00 84.94 74 ASP A O 1
ATOM 537 N N . LYS A 1 75 ? -21.967 0.789 17.417 1.00 85.06 75 LYS A N 1
ATOM 538 C CA . LYS A 1 75 ? -22.305 2.107 16.854 1.00 85.06 75 LYS A CA 1
ATOM 539 C C . LYS A 1 75 ? -21.458 3.259 17.406 1.00 85.06 75 LYS A C 1
ATOM 541 O O . LYS A 1 75 ? -21.827 4.412 17.193 1.00 85.06 75 LYS A O 1
ATOM 546 N N . SER A 1 76 ? -20.338 2.965 18.069 1.00 89.12 76 SER A N 1
ATOM 547 C CA . SER A 1 76 ? -19.316 3.950 18.427 1.00 89.12 76 SER A CA 1
ATOM 548 C C . SER A 1 76 ? -18.888 4.765 17.207 1.00 89.12 76 SER A C 1
ATOM 550 O O . SER A 1 76 ? -18.773 4.264 16.084 1.00 89.12 76 SER A O 1
ATOM 552 N N . THR A 1 77 ? -18.666 6.052 17.455 1.00 90.94 77 THR A N 1
ATOM 553 C CA . THR A 1 77 ? -18.224 7.027 16.457 1.00 90.94 77 THR A CA 1
ATOM 554 C C . THR A 1 77 ? -16.748 6.875 16.103 1.00 90.94 77 THR A C 1
ATOM 556 O O . THR A 1 77 ? -16.315 7.418 15.085 1.00 90.94 77 THR A O 1
ATOM 559 N N . THR A 1 78 ? -16.006 6.081 16.883 1.00 93.62 78 THR A N 1
ATOM 560 C CA . THR A 1 78 ? -14.616 5.698 16.632 1.00 93.62 78 THR A CA 1
ATOM 561 C C . THR A 1 78 ? -14.489 4.180 16.490 1.00 93.62 78 THR A C 1
ATOM 563 O O . THR A 1 78 ? -15.037 3.413 17.276 1.00 93.62 78 THR A O 1
ATOM 566 N N . GLY A 1 79 ? -13.742 3.718 15.491 1.00 96.19 79 GLY A N 1
ATOM 567 C CA . GLY A 1 79 ? -13.345 2.319 15.349 1.00 96.19 79 GLY A CA 1
ATOM 568 C C . GLY A 1 79 ? -11.829 2.173 15.398 1.00 96.19 79 GLY A C 1
ATOM 569 O O . GLY A 1 79 ? -11.114 2.947 14.770 1.00 96.19 79 GLY A O 1
ATOM 570 N N . TYR A 1 80 ? -11.336 1.168 16.110 1.00 97.62 80 TYR A N 1
ATOM 571 C CA . TYR A 1 80 ? -9.912 0.894 16.260 1.00 97.62 80 TYR A CA 1
ATOM 572 C C . TYR A 1 80 ? -9.506 -0.317 15.429 1.00 97.62 80 TYR A C 1
ATOM 574 O O . TYR A 1 80 ? -10.053 -1.409 15.587 1.00 97.62 80 TYR A O 1
ATOM 582 N N . VAL A 1 81 ? -8.503 -0.141 14.573 1.00 98.06 81 VAL A N 1
ATOM 583 C CA . VAL A 1 81 ? -7.804 -1.249 13.916 1.00 98.06 81 VAL A CA 1
ATOM 584 C C . VAL A 1 81 ? -6.470 -1.432 14.628 1.00 98.06 81 VAL A C 1
ATOM 586 O O . VAL A 1 81 ? -5.569 -0.604 14.496 1.00 98.06 81 VAL A O 1
ATOM 589 N N . TYR A 1 82 ? -6.356 -2.509 15.404 1.00 98.56 82 TYR A N 1
ATOM 590 C CA . TYR A 1 82 ? -5.195 -2.790 16.242 1.00 98.56 82 TYR A CA 1
ATOM 591 C C . TYR A 1 82 ? -4.227 -3.753 15.549 1.00 98.56 82 TYR A C 1
ATOM 593 O O . TYR A 1 82 ? -4.548 -4.919 15.309 1.00 98.56 82 TYR A O 1
ATOM 601 N N . PHE A 1 83 ? -3.014 -3.292 15.265 1.00 98.44 83 PHE A N 1
ATOM 602 C CA . PHE A 1 83 ? -1.997 -4.065 14.561 1.00 98.44 83 PHE A CA 1
ATOM 603 C C . PHE A 1 83 ? -1.240 -4.960 15.540 1.00 98.44 83 PHE A C 1
ATOM 605 O O . PHE A 1 83 ? -0.489 -4.494 16.398 1.00 98.44 83 PHE A O 1
ATOM 612 N N . VAL A 1 84 ? -1.396 -6.273 15.380 1.00 98.06 84 VAL A N 1
ATOM 613 C CA . VAL A 1 84 ? -0.665 -7.276 16.173 1.00 98.06 84 VAL A CA 1
ATOM 614 C C . VAL A 1 84 ? 0.784 -7.404 15.683 1.00 98.06 84 VAL A C 1
ATOM 616 O O . VAL A 1 84 ? 1.703 -7.674 16.460 1.00 98.06 84 VAL A O 1
ATOM 619 N N . LYS A 1 85 ? 1.008 -7.175 14.385 1.00 97.62 85 LYS A N 1
ATOM 620 C CA . LYS A 1 85 ? 2.308 -7.244 13.705 1.00 97.62 85 LYS A CA 1
ATOM 621 C C . LYS A 1 85 ? 2.449 -6.115 12.692 1.00 97.62 85 LYS A C 1
ATOM 623 O O . LYS A 1 85 ? 1.493 -5.396 12.420 1.00 97.62 85 LYS A O 1
ATOM 628 N N . ASN A 1 86 ? 3.643 -5.995 12.115 1.00 97.62 86 ASN A N 1
ATOM 629 C CA . ASN A 1 86 ? 3.844 -5.148 10.946 1.00 97.62 86 ASN A CA 1
ATOM 630 C C . ASN A 1 86 ? 2.906 -5.585 9.814 1.00 97.62 86 ASN A C 1
ATOM 632 O O . ASN A 1 86 ? 2.648 -6.779 9.638 1.00 97.62 86 ASN A O 1
ATOM 636 N N . TYR A 1 87 ? 2.411 -4.613 9.059 1.00 97.50 87 TYR A N 1
ATOM 637 C CA . TYR A 1 87 ? 1.433 -4.827 8.003 1.00 97.50 87 TYR A CA 1
ATOM 638 C C . TYR A 1 87 ? 1.854 -4.112 6.731 1.00 97.50 87 TYR A C 1
ATOM 640 O O . TYR A 1 87 ? 2.260 -2.951 6.774 1.00 97.50 87 TYR A O 1
ATOM 648 N N . THR A 1 88 ? 1.698 -4.801 5.607 1.00 95.94 88 THR A N 1
ATOM 649 C CA . THR A 1 88 ? 1.814 -4.197 4.284 1.00 95.94 88 THR A CA 1
ATOM 650 C C . THR A 1 88 ? 0.417 -4.018 3.710 1.00 95.94 88 THR A C 1
ATOM 652 O O . THR A 1 88 ? -0.324 -4.987 3.536 1.00 95.94 88 THR A O 1
ATOM 655 N N . HIS A 1 89 ? 0.060 -2.769 3.433 1.00 93.69 89 HIS A N 1
ATOM 656 C CA . HIS A 1 89 ? -1.177 -2.384 2.777 1.00 93.69 89 HIS A CA 1
ATOM 657 C C . HIS A 1 89 ? -0.912 -2.120 1.302 1.00 93.69 89 HIS A C 1
ATOM 659 O O . HIS A 1 89 ? -0.302 -1.111 0.951 1.00 93.69 89 HIS A O 1
ATOM 665 N N . ASN A 1 90 ? -1.363 -3.034 0.450 1.00 90.38 90 ASN A N 1
ATOM 666 C CA . ASN A 1 90 ? -1.175 -2.922 -0.991 1.00 90.38 90 ASN A CA 1
ATOM 667 C C . ASN A 1 90 ? -2.334 -2.145 -1.607 1.00 90.38 90 ASN A C 1
ATOM 669 O O . ASN A 1 90 ? -3.485 -2.577 -1.531 1.00 90.38 90 ASN A O 1
ATOM 673 N N . ILE A 1 91 ? -2.019 -1.026 -2.253 1.00 87.00 91 ILE A N 1
ATOM 674 C CA . ILE A 1 91 ? -2.980 -0.214 -2.989 1.00 87.00 91 ILE A CA 1
ATOM 675 C C . ILE A 1 91 ? -2.545 -0.162 -4.450 1.00 87.00 91 ILE A C 1
ATOM 677 O O . ILE A 1 91 ? -1.637 0.585 -4.815 1.00 87.00 91 ILE A O 1
ATOM 681 N N . VAL A 1 92 ? -3.211 -0.951 -5.293 1.00 82.31 92 VAL A N 1
ATOM 682 C CA . VAL A 1 92 ? -2.935 -1.016 -6.731 1.00 82.31 92 VAL A CA 1
ATOM 683 C C . VAL A 1 92 ? -4.146 -0.516 -7.505 1.00 82.31 92 VAL A C 1
ATOM 685 O O . VAL A 1 92 ? -5.240 -1.056 -7.361 1.00 82.31 92 VAL A O 1
ATOM 688 N N . SER A 1 93 ? -3.948 0.501 -8.343 1.00 78.00 93 SER A N 1
ATOM 689 C CA . SER A 1 93 ? -5.005 1.082 -9.176 1.00 78.00 93 SER A CA 1
ATOM 690 C C . SER A 1 93 ? -4.556 1.241 -10.631 1.00 78.00 93 SER A C 1
ATOM 692 O O . SER A 1 93 ? -3.363 1.329 -10.932 1.00 78.00 93 SER A O 1
ATOM 694 N N . ALA A 1 94 ? -5.514 1.236 -11.558 1.00 75.75 94 ALA A N 1
ATOM 695 C CA . ALA A 1 94 ? -5.307 1.717 -12.928 1.00 75.75 94 ALA A CA 1
ATOM 696 C C . ALA A 1 94 ? -5.508 3.238 -13.030 1.00 75.75 94 ALA A C 1
ATOM 698 O O . ALA A 1 94 ? -5.131 3.854 -14.026 1.00 75.75 94 ALA A O 1
ATOM 699 N N . ASP A 1 95 ? -6.076 3.846 -11.992 1.00 75.31 95 ASP A N 1
ATOM 700 C CA . ASP A 1 95 ? -6.293 5.275 -11.892 1.00 75.31 95 ASP A CA 1
ATOM 701 C C . ASP A 1 95 ? -5.133 5.960 -11.168 1.00 75.31 95 ASP A C 1
ATOM 703 O O . ASP A 1 95 ? -4.333 5.356 -10.451 1.00 75.31 95 ASP A O 1
ATOM 707 N N . LYS A 1 96 ? -5.028 7.277 -11.359 1.00 73.19 96 LYS A N 1
ATOM 708 C CA . LYS A 1 96 ? -4.061 8.114 -10.628 1.00 73.19 96 LYS A CA 1
ATOM 709 C C . LYS A 1 96 ? -4.476 8.353 -9.180 1.00 73.19 96 LYS A C 1
ATOM 711 O O . LYS A 1 96 ? -3.677 8.870 -8.404 1.00 73.19 96 LYS A O 1
ATOM 716 N N . GLU A 1 97 ? -5.710 8.006 -8.839 1.00 79.44 97 GLU A N 1
ATOM 717 C CA . GLU A 1 97 ? -6.325 8.268 -7.550 1.00 79.44 97 GLU A CA 1
ATOM 718 C C . GLU A 1 97 ? -6.866 6.976 -6.966 1.00 79.44 97 GLU A C 1
ATOM 720 O O . GLU A 1 97 ? -7.410 6.134 -7.679 1.00 79.44 97 GLU A O 1
ATOM 725 N N . THR A 1 98 ? -6.678 6.813 -5.665 1.00 83.06 98 THR A N 1
ATOM 726 C CA . THR A 1 98 ? -7.112 5.625 -4.950 1.00 83.06 98 THR A CA 1
ATOM 727 C C . THR A 1 98 ? -7.408 5.972 -3.506 1.00 83.06 98 THR A C 1
ATOM 729 O O . THR A 1 98 ? -6.718 6.789 -2.892 1.00 83.06 98 THR A O 1
ATOM 732 N N . ASP A 1 99 ? -8.430 5.332 -2.960 1.00 87.19 99 ASP A N 1
ATOM 733 C CA . ASP A 1 99 ? -8.754 5.467 -1.550 1.00 87.19 99 ASP A CA 1
ATOM 734 C C . ASP A 1 99 ? -7.742 4.678 -0.716 1.00 87.19 99 ASP A C 1
ATOM 736 O O . ASP A 1 99 ? -7.278 3.608 -1.122 1.00 87.19 99 ASP A O 1
ATOM 740 N N . PHE A 1 100 ? -7.363 5.243 0.430 1.00 89.19 100 PHE A N 1
ATOM 741 C CA . PHE A 1 100 ? -6.497 4.584 1.397 1.00 89.19 100 PHE A CA 1
ATOM 742 C C . PHE A 1 100 ? -7.180 3.341 1.960 1.00 89.19 100 PHE A C 1
ATOM 744 O O . PHE A 1 100 ? -6.592 2.265 2.005 1.00 89.19 100 PHE A O 1
ATOM 751 N N . ASP A 1 101 ? -8.434 3.489 2.362 1.00 89.94 101 ASP A N 1
ATOM 752 C CA . ASP A 1 101 ? -9.257 2.456 2.956 1.00 89.94 101 ASP A CA 1
ATOM 753 C C . ASP A 1 101 ? -10.661 2.434 2.328 1.00 89.94 101 ASP A C 1
ATOM 755 O O . ASP A 1 101 ? -11.088 3.408 1.703 1.00 89.94 101 ASP A O 1
ATOM 759 N N . PRO A 1 102 ? -11.390 1.305 2.422 1.00 90.31 102 PRO A N 1
ATOM 760 C CA . PRO A 1 102 ? -12.800 1.270 2.054 1.00 90.31 102 PRO A CA 1
ATOM 761 C C . PRO A 1 102 ? -13.604 2.336 2.797 1.00 90.31 102 PRO A C 1
ATOM 763 O O . PRO A 1 102 ? -13.375 2.553 3.981 1.00 90.31 102 PRO A O 1
ATOM 766 N N . ALA A 1 103 ? -14.589 2.935 2.126 1.00 88.38 103 ALA A N 1
ATOM 767 C CA . ALA A 1 103 ? -15.459 3.938 2.733 1.00 88.38 103 ALA A CA 1
ATOM 768 C C . ALA A 1 103 ? -16.099 3.435 4.041 1.00 88.38 103 ALA A C 1
ATOM 770 O O . ALA A 1 103 ? -16.616 2.317 4.106 1.00 88.38 103 ALA A O 1
ATOM 771 N N . HIS A 1 104 ? -16.097 4.291 5.061 1.00 89.62 104 HIS A N 1
ATOM 772 C CA . HIS A 1 104 ? -16.599 3.990 6.404 1.00 89.62 104 HIS A CA 1
ATOM 773 C C . HIS A 1 104 ? -17.318 5.197 7.009 1.00 89.62 104 HIS A C 1
ATOM 775 O O . HIS A 1 104 ? -17.172 6.322 6.541 1.00 89.62 104 HIS A O 1
ATOM 781 N N . THR A 1 105 ? -18.175 4.979 8.007 1.00 89.31 105 THR A N 1
ATOM 782 C CA . THR A 1 105 ? -19.022 6.051 8.570 1.00 89.31 105 THR A CA 1
ATOM 783 C C . THR A 1 105 ? -18.486 6.657 9.864 1.00 89.31 105 THR A C 1
ATOM 785 O O . THR A 1 105 ? -19.014 7.666 10.333 1.00 89.31 105 THR A O 1
ATOM 788 N N . ARG A 1 106 ? -17.431 6.069 10.428 1.00 89.31 106 ARG A N 1
ATOM 789 C CA . ARG A 1 106 ? -16.855 6.416 11.733 1.00 89.31 106 ARG A CA 1
ATOM 790 C C . ARG A 1 106 ? -15.410 6.890 11.601 1.00 89.31 106 ARG A C 1
ATOM 792 O O . ARG A 1 106 ? -14.784 6.699 10.570 1.00 89.31 106 ARG A O 1
ATOM 799 N N . HIS A 1 107 ? -14.852 7.497 12.643 1.00 92.19 107 HIS A N 1
ATOM 800 C CA . HIS A 1 107 ? -13.422 7.810 12.675 1.00 92.19 107 HIS A CA 1
ATOM 801 C C . HIS A 1 107 ? -12.628 6.519 12.877 1.00 92.19 107 HIS A C 1
ATOM 803 O O . HIS A 1 107 ? -12.787 5.857 13.899 1.00 92.19 107 HIS A O 1
ATOM 809 N N . ILE A 1 108 ? -11.757 6.156 11.935 1.00 94.69 108 ILE A N 1
ATOM 810 C CA . ILE A 1 108 ? -10.887 4.984 12.089 1.00 94.69 108 ILE A CA 1
ATOM 811 C C . ILE A 1 108 ? -9.534 5.376 12.683 1.00 94.69 108 ILE A C 1
ATOM 813 O O . ILE A 1 108 ? -8.812 6.216 12.146 1.00 94.69 108 ILE A O 1
ATOM 817 N N . VAL A 1 109 ? -9.176 4.744 13.796 1.00 95.69 109 VAL A N 1
ATOM 818 C CA . VAL A 1 109 ? -7.866 4.870 14.430 1.00 95.69 109 VAL A CA 1
ATOM 819 C C . VAL A 1 109 ? -7.077 3.599 14.145 1.00 95.69 109 VAL A C 1
ATOM 821 O O . VAL A 1 109 ? -7.372 2.526 14.672 1.00 95.69 109 VAL A O 1
ATOM 824 N N . TYR A 1 110 ? -6.055 3.718 13.307 1.00 97.38 110 TYR A N 1
ATOM 825 C CA . TYR A 1 110 ? -5.052 2.677 13.134 1.00 97.38 110 TYR A CA 1
ATOM 826 C C . TYR A 1 110 ? -4.065 2.794 14.292 1.00 97.38 110 TYR A C 1
ATOM 828 O O . TYR A 1 110 ? -3.459 3.853 14.464 1.00 97.38 110 TYR A O 1
ATOM 836 N N . THR A 1 111 ? -3.922 1.737 15.096 1.00 98.00 111 THR A N 1
ATOM 837 C CA . THR A 1 111 ? -3.063 1.775 16.288 1.00 98.00 111 THR A CA 1
ATOM 838 C C . THR A 1 111 ? -2.326 0.474 16.581 1.00 98.00 111 THR A C 1
ATOM 840 O O . THR A 1 111 ? -2.600 -0.570 15.993 1.00 98.00 111 THR A O 1
ATOM 843 N N . SER A 1 112 ? -1.359 0.519 17.490 1.00 98.19 112 SER A N 1
ATOM 844 C CA . SER A 1 112 ? -0.688 -0.668 18.013 1.00 98.19 112 SER A CA 1
ATOM 845 C C . SER A 1 112 ? -0.252 -0.465 19.464 1.00 98.19 112 SER A C 1
ATOM 847 O O . SER A 1 112 ? -0.609 0.522 20.098 1.00 98.19 112 SER A O 1
ATOM 849 N N . ASP A 1 113 ? 0.494 -1.415 20.023 1.00 97.19 113 ASP A N 1
ATOM 850 C CA . ASP A 1 113 ? 1.075 -1.283 21.360 1.00 97.19 113 ASP A CA 1
ATOM 851 C C . ASP A 1 113 ? 2.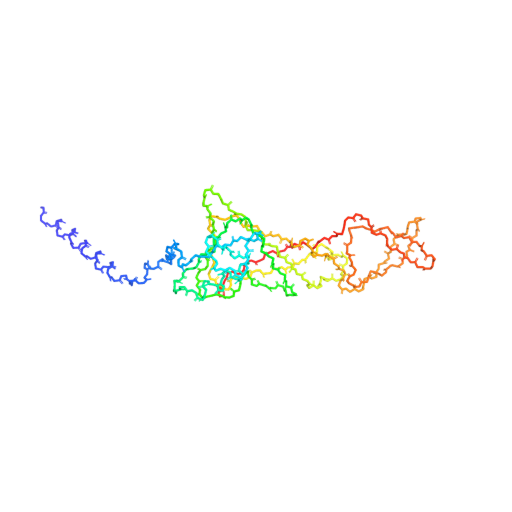055 -0.090 21.417 1.00 97.19 113 ASP A C 1
ATOM 853 O O . ASP A 1 113 ? 3.094 -0.142 20.755 1.00 97.19 113 ASP A O 1
ATOM 857 N N . PRO A 1 114 ? 1.812 0.955 22.234 1.00 96.12 114 PRO A N 1
ATOM 858 C CA . PRO A 1 114 ? 2.721 2.100 22.353 1.00 96.12 114 PRO A CA 1
ATOM 859 C C . PRO A 1 114 ? 4.111 1.732 22.885 1.00 96.12 114 PRO A C 1
ATOM 861 O O . PRO A 1 114 ? 5.082 2.441 22.625 1.00 96.12 114 PRO A O 1
ATOM 864 N N . SER A 1 115 ? 4.230 0.621 23.619 1.00 97.44 115 SER A N 1
ATOM 865 C CA . SER A 1 115 ? 5.520 0.102 24.088 1.00 97.44 115 SER A CA 1
ATOM 866 C C . SER A 1 115 ? 6.261 -0.712 23.021 1.00 97.44 115 SER A C 1
ATOM 868 O O . SER A 1 115 ? 7.453 -0.989 23.157 1.00 97.44 115 SER A O 1
ATOM 870 N N . ASN A 1 116 ? 5.565 -1.083 21.944 1.00 96.94 116 ASN A N 1
ATOM 871 C CA . ASN A 1 116 ? 6.060 -1.932 20.871 1.00 96.94 116 ASN A CA 1
ATOM 872 C C . ASN A 1 116 ? 5.407 -1.548 19.532 1.00 96.94 116 ASN A C 1
ATOM 874 O O . ASN A 1 116 ? 4.716 -2.356 18.898 1.00 96.94 116 ASN A O 1
ATOM 878 N N . VAL A 1 117 ? 5.642 -0.296 19.134 1.00 97.44 117 VAL A N 1
ATOM 879 C CA . VAL A 1 117 ? 5.063 0.347 17.949 1.00 97.44 117 VAL A CA 1
ATOM 880 C C . VAL A 1 117 ? 5.284 -0.500 16.695 1.00 97.44 117 VAL A C 1
ATOM 882 O O . VAL A 1 117 ? 6.412 -0.887 16.379 1.00 97.44 117 VAL A O 1
ATOM 885 N N . LYS A 1 118 ? 4.204 -0.781 15.961 1.00 98.12 118 LYS A N 1
ATOM 886 C CA . LYS A 1 118 ? 4.242 -1.514 14.688 1.00 98.12 118 LYS A CA 1
ATOM 887 C C . LYS A 1 118 ? 4.453 -0.597 13.497 1.00 98.12 118 LYS A C 1
ATOM 889 O O . LYS A 1 118 ? 4.252 0.616 13.554 1.00 98.12 118 LYS A O 1
ATOM 894 N N . THR A 1 119 ? 4.854 -1.217 12.396 1.00 97.88 119 THR A N 1
ATOM 895 C CA . THR A 1 119 ? 5.011 -0.556 11.107 1.00 97.88 119 THR A CA 1
ATOM 896 C C . THR A 1 119 ? 3.873 -0.921 10.163 1.00 97.88 119 THR A C 1
ATOM 898 O O . THR A 1 119 ? 3.609 -2.102 9.937 1.00 97.88 119 THR A O 1
ATOM 901 N N . MET A 1 120 ? 3.254 0.097 9.570 1.00 96.75 120 MET A N 1
ATOM 902 C CA . MET A 1 120 ? 2.391 -0.023 8.403 1.00 96.75 120 MET A CA 1
ATOM 903 C C . MET A 1 120 ? 3.148 0.487 7.174 1.00 96.75 120 MET A C 1
ATOM 905 O O . MET A 1 120 ? 3.452 1.675 7.075 1.00 96.75 120 MET A O 1
ATOM 909 N N . THR A 1 121 ? 3.442 -0.406 6.235 1.00 94.88 121 THR A N 1
ATOM 910 C CA . THR A 1 121 ? 3.987 -0.039 4.925 1.00 94.88 121 THR A CA 1
ATOM 911 C C . THR A 1 121 ? 2.841 0.020 3.930 1.00 94.88 121 THR A C 1
ATOM 913 O O . THR A 1 121 ? 2.136 -0.963 3.740 1.00 94.88 121 THR A O 1
ATOM 916 N N . VAL A 1 122 ? 2.639 1.165 3.297 1.00 91.31 122 VAL A N 1
ATOM 917 C CA . VAL A 1 122 ? 1.641 1.372 2.252 1.00 91.31 122 VAL A CA 1
ATOM 918 C C . VAL A 1 122 ? 2.356 1.291 0.914 1.00 91.31 122 VAL A C 1
ATOM 920 O O . VAL A 1 122 ? 3.037 2.233 0.503 1.00 91.31 122 VAL A O 1
ATOM 923 N N . GLU A 1 123 ? 2.222 0.148 0.254 1.00 89.50 123 GLU A N 1
ATOM 924 C CA . GLU A 1 123 ? 2.796 -0.095 -1.064 1.00 89.50 123 GLU A CA 1
ATOM 925 C C . GLU A 1 123 ? 1.799 0.376 -2.117 1.00 89.50 123 GLU A C 1
ATOM 927 O O . GLU A 1 123 ? 0.716 -0.184 -2.289 1.00 89.50 123 GLU A O 1
ATOM 932 N N . THR A 1 124 ? 2.153 1.468 -2.792 1.00 84.19 124 THR A N 1
ATOM 933 C CA . THR A 1 124 ? 1.311 2.080 -3.819 1.00 84.19 124 THR A CA 1
ATOM 934 C C . THR A 1 124 ? 1.780 1.679 -5.210 1.00 84.19 124 THR A C 1
ATOM 936 O O . THR A 1 124 ? 2.956 1.804 -5.560 1.00 84.19 124 THR A O 1
ATOM 939 N N . GLY A 1 125 ? 0.837 1.212 -6.020 1.00 79.00 125 GLY A N 1
ATOM 940 C CA . GLY A 1 125 ? 1.065 0.743 -7.373 1.00 79.00 125 GLY A CA 1
ATOM 941 C C . GLY A 1 125 ? 0.107 1.399 -8.358 1.00 79.00 125 GLY A C 1
ATOM 942 O O . GLY A 1 125 ? -1.105 1.387 -8.158 1.00 79.00 125 GLY A O 1
ATOM 943 N N . ASN A 1 126 ? 0.632 1.948 -9.455 1.00 73.94 126 ASN A N 1
ATOM 944 C CA . ASN A 1 126 ? -0.199 2.366 -10.583 1.00 73.94 126 ASN A CA 1
ATOM 945 C C . ASN A 1 126 ? 0.124 1.511 -11.806 1.00 73.94 126 ASN A C 1
ATOM 947 O O . ASN A 1 126 ? 1.256 1.526 -12.303 1.00 73.94 126 ASN A O 1
ATOM 951 N N . THR A 1 127 ? -0.884 0.792 -12.287 1.00 74.75 127 THR A N 1
ATOM 952 C CA . THR A 1 127 ? -0.812 -0.049 -13.488 1.00 74.75 127 THR A CA 1
ATOM 953 C C . THR A 1 127 ? -1.022 0.745 -14.778 1.00 74.75 127 THR A C 1
ATOM 955 O O . THR A 1 127 ? -0.747 0.228 -15.861 1.00 74.75 127 THR A O 1
ATOM 958 N N . ALA A 1 128 ? -1.432 2.016 -14.691 1.00 69.44 128 ALA A N 1
ATOM 959 C CA . ALA A 1 128 ? -1.594 2.886 -15.844 1.00 69.44 128 ALA A CA 1
ATOM 960 C C . ALA A 1 128 ? -0.292 2.985 -16.656 1.00 69.44 128 ALA A C 1
ATOM 962 O O . ALA A 1 128 ? 0.807 3.109 -16.094 1.00 69.44 128 ALA A O 1
ATOM 963 N N . PRO A 1 129 ? -0.379 2.984 -17.990 1.00 60.19 129 PRO A N 1
ATOM 964 C CA . PRO A 1 129 ? 0.779 3.195 -18.845 1.00 60.19 129 PRO A CA 1
ATOM 965 C C . PRO A 1 129 ? 1.415 4.574 -18.593 1.00 60.19 129 PRO A C 1
ATOM 967 O O . PRO A 1 129 ? 0.743 5.602 -18.664 1.00 60.19 129 PRO A O 1
ATOM 970 N N . VAL A 1 130 ? 2.726 4.616 -18.328 1.00 60.56 130 VAL A N 1
ATOM 971 C CA . VAL A 1 130 ? 3.490 5.879 -18.295 1.00 60.56 130 VAL A CA 1
ATOM 972 C C . VAL A 1 130 ? 3.812 6.294 -19.730 1.00 60.56 130 VAL A C 1
ATOM 974 O O . VAL A 1 130 ? 4.112 5.437 -20.553 1.00 60.56 130 VAL A O 1
ATOM 977 N N . SER A 1 131 ? 3.766 7.587 -20.055 1.00 58.12 131 SER A N 1
ATOM 978 C CA . SER A 1 131 ? 4.054 8.123 -21.398 1.00 58.12 131 SER A CA 1
ATOM 979 C C . SER A 1 131 ? 5.309 7.504 -22.051 1.00 58.12 131 SER A C 1
ATOM 981 O O . SER A 1 131 ? 6.379 7.491 -21.451 1.00 58.12 131 SER A O 1
ATOM 983 N N . ALA A 1 132 ? 5.170 7.029 -23.297 1.00 53.28 132 ALA A N 1
ATOM 984 C CA . ALA A 1 132 ? 6.116 6.170 -24.028 1.00 53.28 132 ALA A CA 1
ATOM 985 C C . ALA A 1 132 ? 7.484 6.780 -24.388 1.00 53.28 132 ALA A C 1
ATOM 987 O O . ALA A 1 132 ? 8.287 6.151 -25.076 1.00 53.28 132 ALA A O 1
ATOM 988 N N . ALA A 1 133 ? 7.761 8.019 -23.991 1.00 62.38 133 ALA A N 1
ATOM 989 C CA . ALA A 1 133 ? 9.010 8.673 -24.346 1.00 62.38 133 ALA A CA 1
ATOM 990 C C . ALA A 1 133 ? 10.149 8.216 -23.419 1.00 62.38 133 ALA A C 1
ATOM 992 O O . ALA A 1 133 ? 10.001 8.212 -22.203 1.00 62.38 133 ALA A O 1
ATOM 993 N N . TRP A 1 134 ? 11.333 7.924 -23.966 1.00 63.78 134 TRP A N 1
ATOM 994 C CA . TRP A 1 134 ? 12.525 7.560 -23.177 1.00 63.78 134 TRP A CA 1
ATOM 995 C C . TRP A 1 134 ? 12.901 8.599 -22.104 1.00 63.78 134 TRP A C 1
ATOM 997 O O . TRP A 1 134 ? 13.426 8.260 -21.040 1.00 63.78 134 TRP A O 1
ATOM 1007 N N . ILE A 1 135 ? 12.624 9.882 -22.364 1.00 66.19 135 ILE A N 1
ATOM 1008 C CA . ILE A 1 135 ? 12.806 10.967 -21.387 1.00 66.19 135 ILE A CA 1
ATOM 1009 C C . ILE A 1 135 ? 11.931 10.777 -20.141 1.00 66.19 135 ILE A C 1
ATOM 1011 O O . ILE A 1 135 ? 12.318 11.196 -19.055 1.00 66.19 135 ILE A O 1
ATOM 1015 N N . ASN A 1 136 ? 10.817 10.058 -20.287 1.00 65.31 136 ASN A N 1
ATOM 1016 C 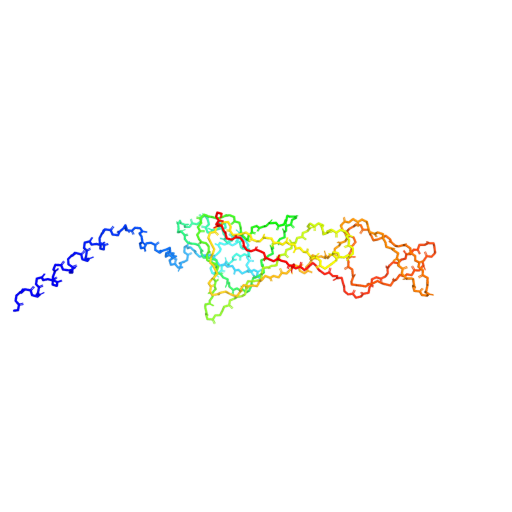CA . ASN A 1 136 ? 9.852 9.798 -19.237 1.00 65.31 136 ASN A CA 1
ATOM 1017 C C . ASN A 1 136 ? 10.106 8.504 -18.452 1.00 65.31 136 ASN A C 1
ATOM 1019 O O . ASN A 1 136 ? 9.350 8.206 -17.536 1.00 65.31 136 ASN A O 1
ATOM 1023 N N . ARG A 1 137 ? 11.188 7.765 -18.742 1.00 61.12 137 ARG A N 1
ATOM 1024 C CA . ARG A 1 137 ? 11.538 6.493 -18.069 1.00 61.12 137 ARG A CA 1
ATOM 1025 C C . ARG A 1 137 ? 11.734 6.598 -16.554 1.00 61.12 137 ARG A C 1
ATOM 1027 O O . ARG A 1 137 ? 11.686 5.599 -15.854 1.00 61.12 137 ARG A O 1
ATOM 1034 N N . HIS A 1 138 ? 12.005 7.802 -16.060 1.00 57.72 138 HIS A N 1
ATOM 1035 C CA . HIS A 1 138 ? 12.166 8.068 -14.629 1.00 57.72 138 HIS A CA 1
ATOM 1036 C C . HIS A 1 138 ? 10.862 8.510 -13.972 1.00 57.72 138 HIS A C 1
ATOM 1038 O O . HIS A 1 138 ? 10.773 8.544 -12.746 1.00 57.72 138 HIS A O 1
ATOM 1044 N N . PHE A 1 139 ? 9.848 8.852 -14.772 1.00 58.00 139 PHE A N 1
ATOM 1045 C CA . PHE A 1 139 ? 8.522 9.093 -14.248 1.00 58.00 139 PHE A CA 1
ATOM 1046 C C . PHE A 1 139 ? 7.895 7.723 -13.969 1.00 58.00 139 PHE A C 1
ATOM 1048 O O . PHE A 1 139 ? 7.535 6.984 -14.875 1.00 58.00 139 PHE A O 1
ATOM 1055 N N . GLY A 1 140 ? 7.819 7.344 -12.697 1.00 58.94 140 GLY A N 1
ATOM 1056 C CA . GLY A 1 140 ? 6.959 6.252 -12.269 1.00 58.94 140 GLY A CA 1
ATOM 1057 C C . GLY A 1 140 ? 5.485 6.662 -12.163 1.00 58.94 140 GLY A C 1
ATOM 1058 O O . GLY A 1 140 ? 4.960 7.445 -12.956 1.00 58.94 140 GLY A O 1
ATOM 1059 N N . ALA A 1 141 ? 4.794 6.107 -11.178 1.00 61.03 141 ALA A N 1
ATOM 1060 C CA . ALA A 1 141 ? 3.392 6.385 -10.929 1.00 61.03 141 ALA A CA 1
ATOM 1061 C C . ALA A 1 141 ? 3.213 7.706 -10.164 1.00 61.03 141 ALA A C 1
ATOM 1063 O O . ALA A 1 141 ? 3.874 7.934 -9.149 1.00 61.03 141 ALA A O 1
ATOM 1064 N N . THR A 1 142 ? 2.277 8.554 -10.596 1.00 66.94 142 THR A N 1
ATOM 1065 C CA . THR A 1 142 ? 1.638 9.501 -9.673 1.00 66.94 142 THR A CA 1
ATOM 1066 C C . THR A 1 142 ? 0.486 8.762 -9.007 1.00 66.94 142 THR A C 1
ATOM 1068 O O . THR A 1 142 ? -0.422 8.306 -9.705 1.00 66.94 142 THR A O 1
ATOM 1071 N N . VAL A 1 143 ? 0.545 8.631 -7.681 1.00 71.75 143 VAL A N 1
ATOM 1072 C CA . VAL A 1 143 ? -0.534 8.050 -6.880 1.00 71.75 143 VAL A CA 1
ATOM 1073 C C . VAL A 1 143 ? -1.030 9.112 -5.910 1.00 71.75 143 VAL A C 1
ATOM 1075 O O . VAL A 1 143 ? -0.272 9.670 -5.114 1.00 71.75 143 VAL A O 1
ATOM 1078 N N . HIS A 1 144 ? -2.311 9.429 -6.017 1.00 79.06 144 HIS A N 1
ATOM 1079 C CA . HIS A 1 144 ? -3.033 10.256 -5.066 1.00 79.06 144 HIS A CA 1
ATOM 1080 C C . HIS A 1 144 ? -3.753 9.323 -4.099 1.00 79.06 144 HIS A C 1
ATOM 1082 O O . HIS A 1 144 ? -4.608 8.546 -4.526 1.00 79.06 144 HIS A O 1
ATOM 1088 N N . VAL A 1 145 ? -3.387 9.390 -2.820 1.00 82.25 145 VAL A N 1
ATOM 1089 C CA . VAL A 1 145 ? -4.021 8.592 -1.769 1.00 82.25 145 VAL A CA 1
ATOM 1090 C C . VAL A 1 145 ? -5.052 9.465 -1.065 1.00 82.25 145 VAL A C 1
ATOM 1092 O O . VAL A 1 145 ? -4.719 10.506 -0.486 1.00 82.25 145 VAL A O 1
ATOM 1095 N N . TRP A 1 146 ? -6.306 9.038 -1.150 1.00 84.81 146 TRP A N 1
ATOM 1096 C CA . TRP A 1 146 ? -7.455 9.737 -0.598 1.00 84.81 146 TRP A CA 1
ATOM 1097 C C . TRP A 1 146 ? -7.870 9.158 0.748 1.00 84.81 146 TRP A C 1
ATOM 1099 O O . TRP A 1 146 ? -8.010 7.947 0.902 1.00 84.81 146 TRP A O 1
ATOM 1109 N N . TYR A 1 147 ? -8.137 10.047 1.701 1.00 86.25 147 TYR A N 1
ATOM 1110 C CA . TYR A 1 147 ? -8.769 9.712 2.974 1.00 86.25 147 TYR A CA 1
ATOM 1111 C C . TYR A 1 147 ? -10.165 10.328 2.959 1.00 86.25 147 TYR A C 1
ATOM 1113 O O . TYR A 1 147 ? -10.353 11.489 3.332 1.00 86.25 147 TYR A O 1
ATOM 1121 N N . ARG A 1 148 ? -11.145 9.579 2.439 1.00 80.81 148 ARG A N 1
ATOM 1122 C CA . ARG A 1 148 ? -12.524 10.083 2.289 1.00 80.81 148 ARG A CA 1
ATOM 1123 C C . ARG A 1 148 ? -13.206 10.322 3.628 1.00 80.81 148 ARG A C 1
ATOM 1125 O O . ARG A 1 148 ? -14.084 11.179 3.731 1.00 80.81 148 ARG A O 1
ATOM 1132 N N . ASN A 1 149 ? -12.782 9.580 4.638 1.00 84.19 149 ASN A N 1
ATOM 1133 C CA . ASN A 1 149 ? -13.347 9.579 5.970 1.00 84.19 149 ASN A CA 1
ATOM 1134 C C . ASN A 1 149 ? -12.248 9.874 7.011 1.00 84.19 149 ASN A C 1
ATOM 1136 O O . ASN A 1 149 ? -11.063 9.728 6.697 1.00 84.19 149 ASN A O 1
ATOM 1140 N N . PRO A 1 150 ? -12.602 10.327 8.230 1.00 87.00 150 PRO A N 1
ATOM 1141 C CA . PRO A 1 150 ? -11.618 10.667 9.254 1.00 87.00 150 PRO A CA 1
ATOM 1142 C C . PRO A 1 150 ? -10.763 9.462 9.652 1.00 87.00 150 PRO A C 1
ATOM 1144 O O . PRO A 1 150 ? -11.282 8.404 10.013 1.00 87.00 150 PRO A O 1
ATOM 1147 N N . VAL A 1 151 ? -9.446 9.648 9.604 1.00 90.38 151 VAL A N 1
ATOM 1148 C CA . VAL A 1 151 ? -8.453 8.632 9.948 1.00 90.38 151 VAL A CA 1
ATOM 1149 C C . VAL A 1 151 ? -7.410 9.234 10.882 1.00 90.38 151 VAL A C 1
ATOM 1151 O O . VAL A 1 151 ? -6.936 10.346 10.652 1.00 90.38 151 VAL A O 1
ATOM 1154 N N . THR A 1 152 ? -7.022 8.481 11.910 1.00 92.06 152 THR A N 1
ATOM 1155 C CA . THR A 1 152 ? -5.865 8.784 12.764 1.00 92.06 152 THR A CA 1
ATOM 1156 C C . THR A 1 152 ? -4.895 7.612 12.753 1.00 92.06 152 THR A C 1
ATOM 1158 O O . THR A 1 152 ? -5.305 6.455 12.818 1.00 92.06 152 THR A O 1
ATOM 1161 N N . PHE A 1 153 ? -3.602 7.925 12.724 1.00 93.69 153 PHE A N 1
ATOM 1162 C CA . PHE A 1 153 ? -2.537 6.978 13.028 1.00 93.69 153 PHE A CA 1
ATOM 1163 C C . PHE A 1 153 ? -2.024 7.280 14.430 1.00 93.69 153 PHE A C 1
ATOM 1165 O O . PHE A 1 153 ? -1.526 8.375 14.687 1.00 93.69 153 PHE A O 1
ATOM 1172 N N . ASP A 1 154 ? -2.177 6.320 15.328 1.00 94.62 154 ASP A N 1
ATOM 1173 C CA . ASP A 1 154 ? -1.729 6.399 16.712 1.00 94.62 154 ASP A CA 1
ATOM 1174 C C . ASP A 1 154 ? -0.768 5.240 16.987 1.00 94.62 154 ASP A C 1
ATOM 1176 O O . ASP A 1 154 ? -0.944 4.167 16.430 1.00 94.62 154 ASP A O 1
ATOM 1180 N N . ALA A 1 155 ? 0.283 5.448 17.781 1.00 96.44 155 ALA A N 1
ATOM 1181 C CA . ALA A 1 155 ? 1.273 4.408 18.098 1.00 96.44 155 ALA A CA 1
ATOM 1182 C C . ALA A 1 155 ? 1.691 3.519 16.894 1.00 96.44 155 ALA A C 1
ATOM 1184 O O . ALA A 1 155 ? 1.814 2.301 17.026 1.00 96.44 155 ALA A O 1
ATOM 1185 N N . LEU A 1 156 ? 1.894 4.110 15.709 1.00 96.88 156 LEU A N 1
ATOM 1186 C CA . LEU A 1 156 ? 2.243 3.416 14.463 1.00 96.88 156 LEU A CA 1
ATOM 1187 C C . LEU A 1 156 ? 3.286 4.198 13.664 1.00 96.88 156 LEU A C 1
ATOM 1189 O O . LEU A 1 156 ? 3.189 5.414 13.506 1.00 96.88 156 LEU A O 1
ATOM 1193 N N . ASN A 1 157 ? 4.242 3.476 13.082 1.00 96.62 157 ASN A N 1
ATOM 1194 C CA . ASN A 1 157 ? 5.136 4.009 12.058 1.00 96.62 157 ASN A CA 1
ATOM 1195 C C . ASN A 1 157 ? 4.521 3.759 10.679 1.00 96.62 157 ASN A C 1
ATOM 1197 O O . ASN A 1 157 ? 4.355 2.601 10.294 1.00 96.62 157 ASN A O 1
ATOM 1201 N N . VAL A 1 158 ? 4.214 4.815 9.927 1.00 93.25 158 VAL A N 1
ATOM 1202 C CA . VAL A 1 158 ? 3.611 4.697 8.591 1.00 93.25 158 VAL A CA 1
ATOM 1203 C C . VAL A 1 158 ? 4.628 5.085 7.525 1.00 93.25 158 VAL A C 1
ATOM 1205 O O . VAL A 1 158 ? 5.140 6.204 7.529 1.00 93.25 158 VAL A O 1
ATOM 1208 N N . PHE A 1 159 ? 4.901 4.171 6.596 1.00 90.88 159 PHE A N 1
ATOM 1209 C CA . PHE A 1 159 ? 5.765 4.419 5.442 1.00 90.88 159 PHE A CA 1
ATOM 1210 C C . PHE A 1 159 ? 4.978 4.241 4.158 1.00 90.88 159 PHE A C 1
ATOM 1212 O O . PHE A 1 159 ? 4.249 3.270 4.011 1.00 90.88 159 PHE A O 1
ATOM 1219 N N . PHE A 1 160 ? 5.175 5.146 3.208 1.00 85.94 160 PHE A N 1
ATOM 1220 C CA . PHE A 1 160 ? 4.647 5.001 1.859 1.00 85.94 160 PHE A CA 1
ATOM 1221 C C . PHE A 1 160 ? 5.790 4.640 0.924 1.00 85.94 160 PHE A C 1
ATOM 1223 O O . PHE A 1 160 ? 6.820 5.316 0.899 1.00 85.94 160 PHE A O 1
ATOM 1230 N N . THR A 1 161 ? 5.605 3.574 0.159 1.00 85.31 161 THR A N 1
ATOM 1231 C CA . THR A 1 161 ? 6.593 3.064 -0.787 1.00 85.31 161 THR A CA 1
ATOM 1232 C C . THR A 1 161 ? 5.925 2.756 -2.123 1.00 85.31 161 THR A C 1
ATOM 1234 O O . THR A 1 161 ? 4.696 2.728 -2.253 1.00 85.31 161 THR A O 1
ATOM 1237 N N . ALA A 1 162 ? 6.744 2.578 -3.156 1.00 80.69 162 ALA A N 1
ATOM 1238 C CA . ALA A 1 162 ? 6.266 2.046 -4.422 1.00 80.69 162 ALA A CA 1
ATOM 1239 C C . ALA A 1 162 ? 6.163 0.522 -4.328 1.00 80.69 162 ALA A C 1
ATOM 1241 O O . ALA A 1 162 ? 7.088 -0.109 -3.808 1.00 80.69 162 ALA A O 1
ATOM 1242 N N . ASP A 1 163 ? 5.094 -0.049 -4.877 1.00 84.31 163 ASP A N 1
ATOM 1243 C CA . ASP A 1 163 ? 4.962 -1.493 -5.058 1.00 84.31 163 ASP A CA 1
ATOM 1244 C C . ASP A 1 163 ? 6.061 -2.000 -6.010 1.00 84.31 163 ASP A C 1
ATOM 1246 O O . ASP A 1 163 ? 6.043 -1.755 -7.221 1.00 84.31 163 ASP A O 1
ATOM 1250 N N . GLN A 1 164 ? 7.044 -2.700 -5.437 1.00 82.06 164 GLN A N 1
ATOM 1251 C CA . GLN A 1 164 ? 8.213 -3.225 -6.150 1.00 82.06 164 GLN A CA 1
ATOM 1252 C C . GLN A 1 164 ? 7.895 -4.464 -6.996 1.00 82.06 164 GLN A C 1
ATOM 1254 O O . GLN A 1 164 ? 8.775 -4.976 -7.685 1.00 82.06 164 GLN A O 1
ATOM 1259 N N . THR A 1 165 ? 6.659 -4.963 -6.957 1.00 84.06 165 THR A N 1
ATOM 1260 C CA . THR A 1 165 ? 6.210 -6.062 -7.817 1.00 84.06 165 THR A CA 1
ATOM 1261 C C . THR A 1 165 ? 5.710 -5.568 -9.173 1.00 84.06 165 THR A C 1
ATOM 1263 O O . THR A 1 165 ? 5.537 -6.375 -10.087 1.00 84.06 165 THR A O 1
ATOM 1266 N N . ILE A 1 166 ? 5.513 -4.250 -9.336 1.00 80.19 166 ILE A N 1
ATOM 1267 C CA . ILE A 1 166 ? 5.015 -3.661 -10.579 1.00 80.19 166 ILE A CA 1
ATOM 1268 C C . ILE A 1 166 ? 6.185 -3.146 -11.424 1.00 80.19 166 ILE A C 1
ATOM 1270 O O . ILE A 1 166 ? 6.757 -2.086 -11.133 1.00 80.19 166 ILE A O 1
ATOM 1274 N N . PRO A 1 167 ? 6.519 -3.840 -12.525 1.00 80.38 167 PRO A N 1
ATOM 1275 C CA . PRO A 1 167 ? 7.606 -3.414 -13.379 1.00 80.38 167 PRO A CA 1
ATOM 1276 C C . PRO A 1 167 ? 7.285 -2.134 -14.146 1.00 80.38 167 PRO A C 1
ATOM 1278 O O . PRO A 1 167 ? 6.138 -1.843 -14.514 1.00 80.38 167 PRO A O 1
ATOM 1281 N N . LEU A 1 168 ? 8.336 -1.386 -14.464 1.00 80.44 168 LEU A N 1
ATOM 1282 C CA . LEU A 1 168 ? 8.264 -0.341 -15.469 1.00 80.44 168 LEU A CA 1
ATOM 1283 C C . LEU A 1 168 ? 8.237 -0.988 -16.861 1.00 80.44 168 LEU A C 1
ATOM 1285 O O . LEU A 1 168 ? 9.052 -1.859 -17.166 1.00 80.44 168 LEU A O 1
ATOM 1289 N N . THR A 1 169 ? 7.300 -0.560 -17.705 1.00 80.50 169 THR A N 1
ATOM 1290 C CA . THR A 1 169 ? 7.123 -1.069 -19.071 1.00 80.50 169 THR A CA 1
ATOM 1291 C C . THR A 1 169 ? 6.907 0.071 -20.063 1.00 80.50 169 THR A C 1
ATOM 1293 O O . THR A 1 169 ? 6.524 1.182 -19.683 1.00 80.50 169 THR A O 1
ATOM 1296 N N . PHE A 1 170 ? 7.143 -0.194 -21.349 1.00 79.62 170 PHE A N 1
ATOM 1297 C CA . PHE A 1 170 ? 6.814 0.750 -22.421 1.00 79.62 170 PHE A CA 1
ATOM 1298 C C . PHE A 1 170 ? 5.296 0.818 -22.634 1.00 79.62 170 PHE A C 1
ATOM 1300 O O . PHE A 1 170 ? 4.645 -0.210 -22.787 1.00 79.62 170 PHE A O 1
ATOM 1307 N N . SER A 1 171 ? 4.704 2.013 -22.685 1.00 76.56 171 SER A N 1
ATOM 1308 C CA . SER A 1 171 ? 3.252 2.151 -22.907 1.00 76.56 171 SER A CA 1
ATOM 1309 C C . SER A 1 171 ? 2.815 2.003 -24.358 1.00 76.56 171 SER A C 1
ATOM 1311 O O . SER A 1 171 ? 1.685 1.601 -24.622 1.00 76.56 171 SER A O 1
ATOM 1313 N N . THR A 1 172 ? 3.692 2.330 -25.301 1.00 82.19 172 THR A N 1
ATOM 1314 C CA . THR A 1 172 ? 3.482 2.135 -26.737 1.00 82.19 172 THR A CA 1
ATOM 1315 C C . THR A 1 172 ? 4.775 1.651 -27.368 1.00 82.19 172 THR A C 1
ATOM 1317 O O . THR A 1 172 ? 5.843 1.760 -26.762 1.00 82.19 172 THR A O 1
ATOM 1320 N N . ASP A 1 173 ? 4.695 1.187 -28.612 1.00 89.06 173 ASP A N 1
ATOM 1321 C CA . ASP A 1 173 ? 5.890 0.904 -29.397 1.00 89.06 173 ASP A CA 1
ATOM 1322 C C . ASP A 1 173 ? 6.784 2.155 -29.463 1.00 89.06 173 ASP A C 1
ATOM 1324 O O . ASP A 1 173 ? 6.342 3.232 -29.873 1.00 89.06 173 ASP A O 1
ATOM 1328 N N . TYR A 1 174 ? 8.045 2.009 -29.061 1.00 85.56 174 TYR A N 1
ATOM 1329 C CA . TYR A 1 174 ? 9.048 3.068 -29.088 1.00 85.56 174 TYR A CA 1
ATOM 1330 C C . TYR A 1 174 ? 10.186 2.665 -30.021 1.00 85.56 174 TYR A C 1
ATOM 1332 O O . TYR A 1 174 ? 10.860 1.656 -29.814 1.00 85.56 174 TYR A O 1
ATOM 1340 N N . LYS A 1 175 ? 10.404 3.457 -31.073 1.00 90.12 175 LYS A N 1
ATOM 1341 C CA . LYS A 1 175 ? 11.493 3.242 -32.029 1.00 90.12 175 LYS A CA 1
ATOM 1342 C C . LYS A 1 175 ? 12.678 4.119 -31.668 1.00 90.12 175 LYS A C 1
ATOM 1344 O O . LYS A 1 175 ? 12.528 5.331 -31.541 1.00 90.12 175 LYS A O 1
ATOM 1349 N N . ALA A 1 176 ? 13.853 3.513 -31.566 1.00 88.56 176 ALA A N 1
ATOM 1350 C CA . ALA A 1 176 ? 15.095 4.217 -31.297 1.00 88.56 176 ALA A CA 1
ATOM 1351 C C . ALA A 1 176 ? 16.179 3.823 -32.297 1.00 88.56 176 ALA A C 1
ATOM 1353 O O . ALA A 1 176 ? 16.315 2.652 -32.662 1.00 88.56 176 ALA A O 1
ATOM 1354 N N . THR A 1 177 ? 16.991 4.805 -32.680 1.00 93.12 177 THR A N 1
ATOM 1355 C CA . THR A 1 177 ? 18.296 4.546 -33.288 1.00 93.12 177 THR A CA 1
ATOM 1356 C C . THR A 1 177 ? 19.266 4.168 -32.176 1.00 93.12 177 THR A C 1
ATOM 1358 O O . THR A 1 177 ? 19.435 4.924 -31.220 1.00 93.12 177 THR A O 1
ATOM 1361 N N . VAL A 1 178 ? 19.889 3.000 -32.288 1.00 92.31 178 VAL A N 1
ATOM 1362 C CA . VAL A 1 178 ? 20.743 2.407 -31.253 1.00 92.31 178 VAL A CA 1
ATOM 1363 C C . VAL A 1 178 ? 22.134 2.115 -31.800 1.00 92.31 178 VAL A C 1
ATOM 1365 O O . VAL A 1 178 ? 22.287 1.785 -32.976 1.00 92.31 178 VAL A O 1
ATOM 1368 N N . THR A 1 179 ? 23.151 2.219 -30.949 1.00 94.81 179 THR A N 1
ATOM 1369 C CA . THR A 1 179 ? 24.525 1.826 -31.288 1.00 94.81 179 THR A CA 1
ATOM 1370 C C . THR A 1 179 ? 24.679 0.319 -31.132 1.00 94.81 179 THR A C 1
ATOM 1372 O O . THR A 1 179 ? 24.302 -0.234 -30.099 1.00 94.81 179 THR A O 1
ATOM 1375 N N . LEU A 1 180 ? 25.237 -0.343 -32.145 1.00 95.12 180 LEU A N 1
ATOM 1376 C CA . LEU A 1 180 ? 25.421 -1.795 -32.143 1.00 95.12 180 LEU A CA 1
ATOM 1377 C C . LEU A 1 180 ? 26.763 -2.194 -31.513 1.00 95.12 180 LEU A C 1
ATOM 1379 O O . LEU A 1 180 ? 27.769 -1.489 -31.634 1.00 95.12 180 LEU A O 1
ATOM 1383 N N . GLN A 1 181 ? 26.793 -3.362 -30.878 1.00 91.44 181 GLN A N 1
ATOM 1384 C CA . GLN A 1 181 ? 28.009 -4.012 -30.408 1.00 91.44 181 GLN A CA 1
ATOM 1385 C C . GLN A 1 181 ? 28.898 -4.321 -31.623 1.00 91.44 181 GLN A C 1
ATOM 1387 O O . GLN A 1 181 ? 28.527 -5.114 -32.483 1.00 91.44 181 GLN A O 1
ATOM 1392 N N . GLY A 1 182 ? 30.051 -3.652 -31.712 1.00 85.06 182 GLY A N 1
ATOM 1393 C CA . GLY A 1 182 ? 30.939 -3.699 -32.884 1.00 85.06 182 GLY A CA 1
ATOM 1394 C C . GLY A 1 182 ? 30.966 -2.414 -33.722 1.00 85.06 182 GLY A C 1
ATOM 1395 O O . GLY A 1 182 ? 31.761 -2.321 -34.653 1.00 85.06 182 GLY A O 1
ATOM 1396 N N . GLY A 1 183 ? 30.167 -1.405 -33.362 1.00 87.56 183 GLY A N 1
ATOM 1397 C CA . GLY A 1 183 ? 30.134 -0.104 -34.031 1.00 87.56 183 GLY A CA 1
ATOM 1398 C C . GLY A 1 183 ? 29.014 0.022 -35.067 1.00 87.56 183 GLY A C 1
ATOM 1399 O O . GLY A 1 183 ? 28.389 -0.954 -35.476 1.00 87.56 183 GLY A O 1
ATOM 1400 N N . GLY A 1 184 ? 28.741 1.262 -35.478 1.00 92.06 184 GLY A N 1
ATOM 1401 C CA . GLY A 1 184 ? 27.606 1.596 -36.340 1.00 92.06 184 GLY A CA 1
ATOM 1402 C C . GLY A 1 184 ? 26.285 1.741 -35.580 1.00 92.06 184 GLY A C 1
ATOM 1403 O O . GLY A 1 184 ? 26.234 1.686 -34.348 1.00 92.06 184 GLY A O 1
ATOM 1404 N N . THR A 1 185 ? 25.207 1.961 -36.331 1.00 94.56 185 THR A N 1
ATOM 1405 C CA . THR A 1 185 ? 23.864 2.187 -35.790 1.00 94.56 185 THR A CA 1
ATOM 1406 C C . THR A 1 185 ? 22.840 1.243 -36.414 1.00 94.56 185 THR A C 1
ATOM 1408 O O . THR A 1 185 ? 22.994 0.775 -37.541 1.00 94.56 185 THR A O 1
ATOM 1411 N N . GLY A 1 186 ? 21.781 0.957 -35.665 1.00 93.06 186 GLY A N 1
ATOM 1412 C CA . GLY A 1 186 ? 20.610 0.214 -36.118 1.00 93.06 186 GLY A CA 1
ATOM 1413 C C . GLY A 1 186 ? 19.330 0.851 -35.591 1.00 93.06 186 GLY A C 1
ATOM 1414 O O . GLY A 1 186 ? 19.376 1.783 -34.791 1.00 93.06 186 GLY A O 1
ATOM 1415 N N . THR A 1 187 ? 18.177 0.356 -36.034 1.00 94.19 187 THR A N 1
ATOM 1416 C CA . THR A 1 187 ? 16.877 0.746 -35.469 1.00 94.19 187 THR A CA 1
ATOM 1417 C C . THR A 1 187 ? 16.315 -0.421 -34.674 1.00 94.19 187 THR A C 1
ATOM 1419 O O . THR A 1 187 ? 16.182 -1.518 -35.213 1.00 94.19 187 THR A O 1
ATOM 1422 N N . TYR A 1 188 ? 15.962 -0.182 -33.413 1.00 92.44 188 TYR A N 1
ATOM 1423 C CA . TYR A 1 188 ? 15.257 -1.144 -32.570 1.00 92.44 188 TYR A CA 1
ATOM 1424 C C . TYR A 1 188 ? 13.878 -0.595 -32.193 1.00 92.44 188 TYR A C 1
ATOM 1426 O O . TYR A 1 188 ? 13.720 0.610 -31.985 1.00 92.44 188 TYR A O 1
ATOM 1434 N N . THR A 1 189 ? 12.875 -1.473 -32.132 1.00 92.06 189 THR A N 1
ATOM 1435 C CA . THR A 1 189 ? 11.531 -1.127 -31.647 1.00 92.06 189 THR A CA 1
ATOM 1436 C C . THR A 1 189 ? 11.298 -1.846 -30.330 1.00 92.06 189 THR A C 1
ATOM 1438 O O . THR A 1 189 ? 11.151 -3.063 -30.333 1.00 92.06 189 THR A O 1
ATOM 1441 N N . PHE A 1 190 ? 11.232 -1.097 -29.236 1.00 89.56 190 PHE A N 1
ATOM 1442 C CA . PHE A 1 190 ? 10.728 -1.596 -27.960 1.00 89.56 190 PHE A CA 1
ATOM 1443 C C . PHE A 1 190 ? 9.214 -1.719 -28.065 1.00 89.56 190 PHE A C 1
ATOM 1445 O O . PHE A 1 190 ? 8.559 -0.755 -28.472 1.00 89.56 190 PHE A O 1
ATOM 1452 N N . LYS A 1 191 ? 8.659 -2.891 -27.764 1.00 88.75 191 LYS A N 1
ATOM 1453 C CA . LYS A 1 191 ? 7.218 -3.129 -27.880 1.00 88.75 191 LYS A CA 1
ATOM 1454 C C . LYS A 1 191 ? 6.468 -2.633 -26.657 1.00 88.75 191 LYS A C 1
ATOM 1456 O O . LYS A 1 191 ? 6.983 -2.650 -25.541 1.00 88.75 191 LYS A O 1
ATOM 1461 N N . ALA A 1 192 ? 5.221 -2.222 -26.870 1.00 86.38 192 ALA A N 1
ATOM 1462 C CA . ALA A 1 192 ? 4.313 -1.949 -25.764 1.00 86.38 192 ALA A CA 1
ATOM 1463 C C . ALA A 1 192 ? 4.264 -3.145 -24.790 1.00 86.38 192 ALA A C 1
ATOM 1465 O O . ALA A 1 192 ? 4.217 -4.301 -25.209 1.00 86.38 192 ALA A O 1
ATOM 1466 N N . ASN A 1 193 ? 4.246 -2.847 -23.492 1.00 82.12 193 ASN A N 1
ATOM 1467 C CA . ASN A 1 193 ? 4.289 -3.775 -22.362 1.00 82.12 193 ASN A CA 1
ATOM 1468 C C . ASN A 1 193 ? 5.602 -4.550 -22.166 1.00 82.12 193 ASN A C 1
ATOM 1470 O O . ASN A 1 193 ? 5.690 -5.322 -21.211 1.00 82.12 193 ASN A O 1
ATOM 1474 N N . GLU A 1 194 ? 6.640 -4.332 -22.982 1.00 85.75 194 GLU A N 1
ATOM 1475 C CA . GLU A 1 194 ? 7.958 -4.896 -22.679 1.00 85.75 194 GLU A CA 1
ATOM 1476 C C . GLU A 1 194 ? 8.546 -4.257 -21.407 1.00 85.75 194 GLU A C 1
ATOM 1478 O O . GLU A 1 194 ? 8.417 -3.041 -21.213 1.00 85.75 194 GLU A O 1
ATOM 1483 N N . PRO A 1 195 ? 9.203 -5.057 -20.545 1.00 83.69 195 PRO A N 1
ATOM 1484 C CA . PRO A 1 195 ? 10.026 -4.578 -19.442 1.00 83.69 195 PRO A CA 1
ATOM 1485 C C . PRO A 1 195 ? 11.004 -3.472 -19.830 1.00 83.69 195 PRO A C 1
ATOM 1487 O O . PRO A 1 195 ? 11.687 -3.549 -20.851 1.00 83.69 195 PRO A O 1
ATOM 1490 N N . PHE A 1 196 ? 11.129 -2.474 -18.960 1.00 82.62 196 PHE A N 1
ATOM 1491 C CA . PHE A 1 196 ? 12.134 -1.434 -19.078 1.00 82.62 196 PHE A CA 1
ATOM 1492 C C . PHE A 1 196 ? 13.362 -1.760 -18.215 1.00 82.62 196 PHE A C 1
ATOM 1494 O O . PHE A 1 196 ? 13.260 -1.949 -17.002 1.00 82.62 196 PHE A O 1
ATOM 1501 N N . TYR A 1 197 ? 14.542 -1.744 -18.830 1.00 86.06 197 TYR A N 1
ATOM 1502 C CA . TYR A 1 197 ? 15.839 -1.894 -18.170 1.00 86.06 197 TYR A CA 1
ATOM 1503 C C . TYR A 1 197 ? 16.657 -0.607 -18.252 1.00 86.06 197 TYR A C 1
ATOM 1505 O O . TYR A 1 197 ? 16.532 0.174 -19.198 1.00 86.06 197 TYR A O 1
ATOM 1513 N N . ALA A 1 198 ? 17.538 -0.396 -17.27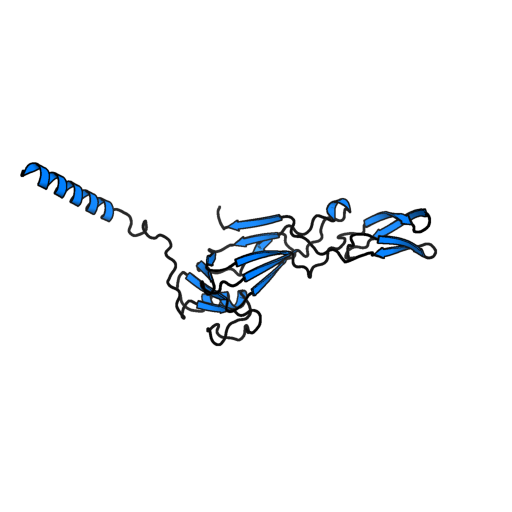2 1.00 81.94 198 ALA A N 1
ATOM 1514 C CA . ALA A 1 198 ? 18.401 0.784 -17.222 1.00 81.94 198 ALA A CA 1
ATOM 1515 C C . ALA A 1 198 ? 19.347 0.883 -18.428 1.00 81.94 198 ALA A C 1
ATOM 1517 O O . ALA A 1 198 ? 19.737 1.980 -18.833 1.00 81.94 198 ALA A O 1
ATOM 1518 N N . SER A 1 199 ? 19.754 -0.256 -18.987 1.00 86.00 199 SER A N 1
ATOM 1519 C CA . SER A 1 199 ? 20.693 -0.331 -20.100 1.00 86.00 199 SER A CA 1
ATOM 1520 C C . SER A 1 199 ? 20.433 -1.563 -20.956 1.00 86.00 199 SER A C 1
ATOM 1522 O O . SER A 1 199 ? 19.916 -2.576 -20.489 1.00 86.00 199 SER A O 1
ATOM 1524 N N . TYR A 1 200 ? 20.821 -1.462 -22.223 1.00 91.00 200 TYR A N 1
ATOM 1525 C CA . TYR A 1 200 ? 20.710 -2.529 -23.206 1.00 91.00 200 TYR A CA 1
ATOM 1526 C C . TYR A 1 200 ? 21.985 -2.570 -24.041 1.00 91.00 200 TYR A C 1
ATOM 1528 O O . TYR A 1 200 ? 22.545 -1.527 -24.385 1.00 91.00 200 TYR A O 1
ATOM 1536 N N . VAL A 1 201 ? 22.408 -3.775 -24.405 1.00 94.31 201 VAL A N 1
ATOM 1537 C CA . VAL A 1 201 ? 23.415 -4.010 -25.437 1.00 94.31 201 VAL A CA 1
ATOM 1538 C C . VAL A 1 201 ? 22.689 -4.467 -26.689 1.00 94.31 201 VAL A C 1
ATOM 1540 O O . VAL A 1 201 ? 21.979 -5.472 -26.672 1.00 94.31 201 VAL A O 1
ATOM 1543 N N . PHE A 1 202 ? 22.861 -3.725 -27.779 1.00 95.56 202 PHE A N 1
ATOM 1544 C CA . PHE A 1 202 ? 22.223 -4.045 -29.049 1.00 95.56 202 PHE A CA 1
ATOM 1545 C C . PHE A 1 202 ? 23.198 -4.789 -29.947 1.00 95.56 202 PHE A C 1
ATOM 1547 O O . PHE A 1 202 ? 24.307 -4.318 -30.176 1.00 95.56 202 PHE A O 1
ATOM 1554 N N . ALA A 1 203 ? 22.784 -5.930 -30.480 1.00 94.81 203 ALA A N 1
ATOM 1555 C CA . ALA A 1 203 ? 23.575 -6.712 -31.419 1.00 94.81 203 ALA A CA 1
ATOM 1556 C C . ALA A 1 203 ? 22.773 -6.958 -32.696 1.00 94.81 203 ALA A C 1
ATOM 1558 O O . ALA A 1 203 ? 21.541 -7.008 -32.676 1.00 94.81 203 ALA A O 1
ATOM 1559 N N . LYS A 1 204 ? 23.478 -7.101 -33.818 1.00 92.25 204 LYS A N 1
ATOM 1560 C CA . LYS A 1 204 ? 22.861 -7.511 -35.077 1.00 92.25 204 LYS A CA 1
ATOM 1561 C C . LYS A 1 204 ? 22.730 -9.034 -35.092 1.00 92.25 204 LYS A C 1
ATOM 1563 O O . LYS A 1 204 ? 23.714 -9.733 -34.871 1.00 92.25 204 LYS A O 1
ATOM 1568 N N . GLU A 1 205 ? 21.531 -9.532 -35.359 1.00 89.12 205 GLU A N 1
ATOM 1569 C CA . GLU A 1 205 ? 21.232 -10.958 -35.502 1.00 89.12 205 GLU A CA 1
ATOM 1570 C C . GLU A 1 205 ? 20.546 -11.152 -36.862 1.00 89.12 205 GLU A C 1
ATOM 1572 O O . GLU A 1 205 ? 19.352 -10.901 -37.027 1.00 89.12 205 GLU A O 1
ATOM 1577 N N . GLY A 1 206 ? 21.342 -11.495 -37.881 1.00 86.69 206 GLY A N 1
ATOM 1578 C CA . GLY A 1 206 ? 20.896 -11.466 -39.278 1.00 86.69 206 GLY A CA 1
ATOM 1579 C C . GLY A 1 206 ? 20.573 -10.041 -39.741 1.00 86.69 206 GLY A C 1
ATOM 1580 O O . GLY A 1 206 ? 21.395 -9.137 -39.590 1.00 86.69 206 GLY A O 1
ATOM 1581 N N . ASP A 1 207 ? 19.373 -9.834 -40.285 1.00 84.69 207 ASP A N 1
ATOM 1582 C CA . ASP A 1 207 ? 18.876 -8.510 -40.692 1.00 84.69 207 ASP A CA 1
ATOM 1583 C C . ASP A 1 207 ? 18.183 -7.740 -39.555 1.00 84.69 207 ASP A C 1
ATOM 1585 O O . ASP A 1 207 ? 17.839 -6.568 -39.715 1.00 84.69 207 ASP A O 1
ATOM 1589 N N . ALA A 1 208 ? 18.000 -8.373 -38.393 1.00 89.31 208 ALA A N 1
ATOM 1590 C CA . ALA A 1 208 ? 17.347 -7.776 -37.239 1.00 89.31 208 ALA A CA 1
ATOM 1591 C C . ALA A 1 208 ? 18.355 -7.196 -36.236 1.00 89.31 208 ALA A C 1
ATOM 1593 O O . ALA A 1 208 ? 19.510 -7.618 -36.138 1.00 89.31 208 ALA A O 1
ATOM 1594 N N . VAL A 1 209 ? 17.888 -6.227 -35.449 1.00 93.50 209 VAL A N 1
ATOM 1595 C CA . VAL A 1 209 ? 18.577 -5.759 -34.243 1.00 93.50 209 VAL A CA 1
ATOM 1596 C C . VAL A 1 209 ? 17.922 -6.428 -33.044 1.00 93.50 209 VAL A C 1
ATOM 1598 O O . VAL A 1 209 ? 16.701 -6.378 -32.904 1.00 93.50 209 VAL A O 1
ATOM 1601 N N . LYS A 1 210 ? 18.730 -7.014 -32.166 1.00 93.25 210 LYS A N 1
ATOM 1602 C CA . LYS A 1 210 ? 18.292 -7.584 -30.895 1.00 93.25 210 LYS A CA 1
ATOM 1603 C C . LYS A 1 210 ? 18.785 -6.733 -29.741 1.00 93.25 210 LYS A C 1
ATOM 1605 O O . LYS A 1 210 ? 19.942 -6.313 -29.734 1.00 93.25 210 LYS A O 1
ATOM 1610 N N . ALA A 1 211 ? 17.916 -6.513 -28.763 1.00 93.12 211 ALA A N 1
ATOM 1611 C CA . ALA A 1 211 ? 18.265 -5.881 -27.503 1.00 93.12 211 ALA A CA 1
ATOM 1612 C C . ALA A 1 211 ? 18.516 -6.955 -26.441 1.00 93.12 211 ALA A C 1
ATOM 1614 O O . ALA A 1 211 ? 17.646 -7.779 -26.170 1.00 93.12 211 ALA A O 1
ATOM 1615 N N . ASN A 1 212 ? 19.693 -6.926 -25.824 1.00 92.69 212 ASN A N 1
ATOM 1616 C CA . ASN A 1 212 ? 20.003 -7.725 -24.647 1.00 92.69 212 ASN A CA 1
ATOM 1617 C C . ASN A 1 212 ? 20.001 -6.787 -23.432 1.00 92.69 212 ASN A C 1
ATOM 1619 O O . ASN A 1 212 ? 20.874 -5.915 -23.355 1.00 92.69 212 ASN A O 1
ATOM 1623 N N . PRO A 1 213 ? 19.022 -6.890 -22.520 1.00 91.12 213 PRO A N 1
ATOM 1624 C CA . PRO A 1 213 ? 18.995 -6.055 -21.328 1.00 91.12 213 PRO A CA 1
ATOM 1625 C C . PRO A 1 213 ? 20.204 -6.335 -20.431 1.00 91.12 213 PRO A C 1
ATOM 1627 O O . PRO A 1 213 ? 20.682 -7.466 -20.346 1.00 91.12 213 PRO A O 1
ATOM 1630 N N . VAL A 1 214 ? 20.701 -5.292 -19.768 1.00 89.38 214 VAL A N 1
ATOM 1631 C CA . VAL A 1 214 ? 21.825 -5.373 -18.829 1.00 89.38 214 VAL A CA 1
ATOM 1632 C C . VAL A 1 214 ? 21.401 -4.800 -17.483 1.00 89.38 214 VAL A C 1
ATOM 1634 O O . VAL A 1 214 ? 20.961 -3.652 -17.406 1.00 89.38 214 VAL A O 1
ATOM 1637 N N . GLY A 1 215 ? 21.596 -5.590 -16.427 1.00 86.00 215 GLY A N 1
ATOM 1638 C CA . GLY A 1 215 ? 21.210 -5.244 -15.060 1.00 86.00 215 GLY A CA 1
ATOM 1639 C C . GLY A 1 215 ? 19.757 -5.587 -14.738 1.00 86.00 215 GLY A C 1
ATOM 1640 O O . GLY A 1 215 ? 19.080 -6.282 -15.500 1.00 86.00 215 GLY A O 1
ATOM 1641 N N . ASP A 1 216 ? 19.298 -5.097 -13.589 1.00 85.25 216 ASP A N 1
ATOM 1642 C CA . ASP A 1 216 ? 17.966 -5.397 -13.077 1.00 85.25 216 ASP A CA 1
ATOM 1643 C C . ASP A 1 216 ? 16.875 -4.626 -13.827 1.00 85.25 216 ASP A C 1
ATOM 1645 O O . ASP A 1 216 ? 17.065 -3.504 -14.314 1.00 85.25 216 ASP A O 1
ATOM 1649 N N . GLN A 1 217 ? 15.704 -5.254 -13.910 1.00 84.06 217 GLN A N 1
ATOM 1650 C CA . GLN A 1 217 ? 14.498 -4.616 -14.414 1.00 84.06 217 GLN A CA 1
ATOM 1651 C C . GLN A 1 217 ? 14.126 -3.450 -13.502 1.00 84.06 217 GLN A C 1
ATOM 1653 O O . GLN A 1 217 ? 14.082 -3.595 -12.280 1.00 84.06 217 GLN A O 1
ATOM 1658 N N . LEU A 1 218 ? 13.842 -2.292 -14.094 1.00 81.94 218 LEU A N 1
ATOM 1659 C CA . LEU A 1 218 ? 13.420 -1.147 -13.305 1.00 81.94 218 LEU A CA 1
ATOM 1660 C C . LEU A 1 218 ? 11.980 -1.350 -12.840 1.00 81.94 218 LEU A C 1
ATOM 1662 O O . LEU A 1 218 ? 11.086 -1.653 -13.635 1.00 81.94 218 LEU A O 1
ATOM 1666 N N . MET A 1 219 ? 11.766 -1.148 -11.546 1.00 78.75 219 MET A N 1
ATOM 1667 C CA . MET A 1 219 ? 10.438 -1.123 -10.947 1.00 78.75 219 MET A CA 1
ATOM 1668 C C . MET A 1 219 ? 9.873 0.289 -10.989 1.00 78.75 219 MET A C 1
ATOM 1670 O O . MET A 1 219 ? 10.601 1.281 -11.117 1.00 78.75 219 MET A O 1
ATOM 1674 N N . ARG A 1 220 ? 8.548 0.392 -10.912 1.00 75.06 220 ARG A N 1
ATOM 1675 C CA . ARG A 1 220 ? 7.906 1.700 -10.846 1.00 75.06 220 ARG A CA 1
ATOM 1676 C C . ARG A 1 220 ? 8.294 2.403 -9.551 1.00 75.06 220 ARG A C 1
ATOM 1678 O O . ARG A 1 220 ? 8.240 1.824 -8.475 1.00 75.06 220 ARG A O 1
ATOM 1685 N N . ASN A 1 221 ? 8.641 3.681 -9.669 1.00 71.06 221 ASN A N 1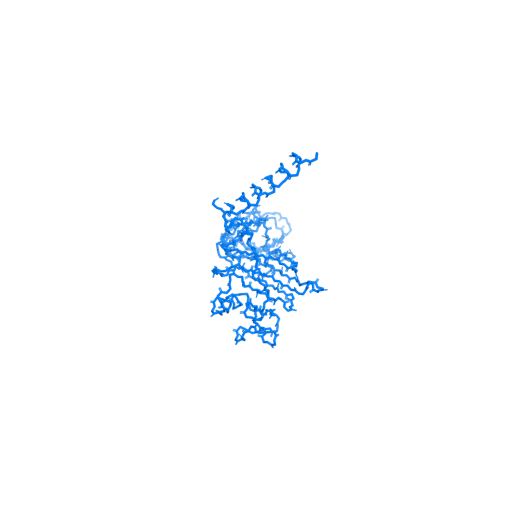
ATOM 1686 C CA . ASN A 1 221 ? 8.884 4.552 -8.524 1.00 71.06 221 ASN A CA 1
ATOM 1687 C C . ASN A 1 221 ? 7.647 5.404 -8.218 1.00 71.06 221 ASN A C 1
ATOM 1689 O O . ASN A 1 221 ? 6.858 5.725 -9.109 1.00 71.06 221 ASN A O 1
ATOM 1693 N N . VAL A 1 222 ? 7.508 5.836 -6.968 1.00 70.69 222 VAL A N 1
ATOM 1694 C CA . VAL A 1 222 ? 6.583 6.916 -6.609 1.00 70.69 222 VAL A CA 1
ATOM 1695 C C . VAL A 1 222 ? 7.322 8.228 -6.834 1.00 70.69 222 VAL A C 1
ATOM 1697 O O . VAL A 1 222 ? 8.277 8.536 -6.128 1.00 70.69 222 VAL A O 1
ATOM 1700 N N . ILE A 1 223 ? 6.908 8.994 -7.845 1.00 66.69 223 ILE A N 1
ATOM 1701 C CA . ILE A 1 223 ? 7.504 10.318 -8.113 1.00 66.69 223 ILE A CA 1
ATOM 1702 C C . ILE A 1 223 ? 6.908 11.355 -7.163 1.00 66.69 223 ILE A C 1
ATOM 1704 O O . ILE A 1 223 ? 7.574 12.288 -6.723 1.00 66.69 223 ILE A O 1
ATOM 1708 N N . GLN A 1 224 ? 5.610 11.213 -6.900 1.00 69.19 224 GLN A N 1
ATOM 1709 C CA . GLN A 1 224 ? 4.837 12.150 -6.114 1.00 69.19 224 GLN A CA 1
ATOM 1710 C C . GLN A 1 224 ? 3.747 11.389 -5.369 1.00 69.19 224 GLN A C 1
ATOM 1712 O O . GLN A 1 224 ? 2.917 10.725 -5.993 1.00 69.19 224 GLN A O 1
ATOM 1717 N N . LEU A 1 225 ? 3.745 11.551 -4.049 1.00 70.06 225 LEU A N 1
ATOM 1718 C CA . LEU A 1 225 ? 2.655 11.157 -3.174 1.00 70.06 225 LEU A CA 1
ATOM 1719 C C . LEU A 1 225 ? 1.906 12.422 -2.764 1.00 70.06 225 LEU A C 1
ATOM 1721 O O . LEU A 1 225 ? 2.508 13.371 -2.256 1.00 70.06 225 LEU A O 1
ATOM 1725 N N . ARG A 1 226 ? 0.598 12.456 -3.015 1.00 71.06 226 ARG A N 1
ATOM 1726 C CA . ARG A 1 226 ? -0.272 13.529 -2.528 1.00 71.06 226 ARG A CA 1
ATOM 1727 C C . ARG A 1 226 ? -1.316 12.953 -1.593 1.00 71.06 226 ARG A C 1
ATOM 1729 O O . ARG A 1 226 ? -1.983 11.981 -1.938 1.00 71.06 226 ARG A O 1
ATOM 1736 N N . HIS A 1 227 ? -1.420 13.585 -0.430 1.00 70.38 227 HIS A N 1
ATOM 1737 C CA . HIS A 1 227 ? -2.418 13.285 0.578 1.00 70.38 227 HIS A CA 1
ATOM 1738 C C . HIS A 1 227 ? -3.543 14.289 0.407 1.00 70.38 227 HIS A C 1
ATOM 1740 O O . HIS A 1 227 ? -3.320 15.497 0.506 1.00 70.38 227 HIS A O 1
ATOM 1746 N N . PHE A 1 228 ? -4.737 13.776 0.153 1.00 66.88 228 PHE A N 1
ATOM 1747 C CA . PHE A 1 228 ? -5.947 14.577 0.114 1.00 66.88 228 PHE A CA 1
ATOM 1748 C C . PHE A 1 228 ? -6.804 14.151 1.302 1.00 66.88 228 PHE A C 1
ATOM 1750 O O . PHE A 1 228 ? -7.501 13.136 1.260 1.00 66.88 228 PHE A O 1
ATOM 1757 N N . SER A 1 229 ? -6.682 14.892 2.405 1.00 61.94 229 SER A N 1
ATOM 1758 C CA . SER A 1 229 ? -7.681 14.841 3.469 1.00 61.94 229 SER A CA 1
ATOM 1759 C C . SER A 1 229 ? -8.949 15.489 2.938 1.00 61.94 229 SER A C 1
ATOM 1761 O O . SER A 1 229 ? -8.859 16.542 2.307 1.00 61.94 229 SER A O 1
ATOM 1763 N N . ASN A 1 230 ? -10.109 14.893 3.195 1.00 52.59 230 ASN A N 1
ATOM 1764 C CA . ASN A 1 230 ? -11.378 15.498 2.824 1.00 52.59 230 ASN A CA 1
ATOM 1765 C C . ASN A 1 230 ? -11.474 16.915 3.427 1.00 52.59 230 ASN A C 1
ATOM 1767 O O . ASN A 1 230 ? -11.539 17.098 4.642 1.00 52.59 230 ASN A O 1
ATOM 1771 N N . GLY A 1 231 ? -11.396 17.914 2.559 1.00 42.88 231 GLY A N 1
ATOM 1772 C CA . GLY A 1 231 ? -11.443 19.333 2.857 1.00 42.88 231 GLY A CA 1
ATOM 1773 C C . GLY A 1 231 ? -11.764 20.006 1.536 1.00 42.88 231 GLY A C 1
ATOM 1774 O O . GLY A 1 231 ? -10.999 19.847 0.591 1.00 42.88 231 GLY A O 1
ATOM 1775 N N . THR A 1 232 ? -12.945 20.621 1.482 1.00 33.16 232 THR A N 1
ATOM 1776 C CA . THR A 1 232 ? -13.477 21.469 0.397 1.00 33.16 232 THR A CA 1
ATOM 1777 C C . THR A 1 232 ? -12.459 21.985 -0.611 1.00 33.16 232 THR A C 1
ATOM 1779 O O . THR A 1 232 ? -11.478 22.619 -0.156 1.00 33.16 232 THR A O 1
#

Radius of gyration: 28.3 Å; chains: 1; bounding box: 55×62×94 Å

pLDDT: mean 83.57, std 14.31, range [33.16, 98.69]

Secondary structure (DSSP, 8-state):
-HHHHHHHHHHHHHHHHHHHTS-TTTS----PPPP-TTSEEEE-TTT--TTS--BTTB-BS-HHHHHHHHHHS---SEEEEEESS-EEEEEEESSSEEESS---SSEEEEE--TTS-EEEEEEEEE-SPP-S-GGGTT--EEEEEEE-S-EEE-SEEEEEEE-TTSB-B-SS-EEEEEEBTTSSEEEEEEPTTPBPEEEEEEEEETTEEEEEEEEEEPBPPEEEEEEEES--

Sequence (232 aa):
MKRTCIRTLSFLLTALMLMALLPVGMLAVFALDEMTPGNTVYLDGTNGSDSNDGSSGKPVKTLAKAIALLEAGDKSTTGYVYFVKNYTHNIVSADKETDFDPAHTRHIVYTSDPSNVKTMTVETGNTAPVSAAWINRHFGATVHVWYRNPVTFDALNVFFTADQTIPLTFSTDYKATVTLQGGGTGTYTFKANEPFYASYVFAKEGDAVKANPVGDQLMRNVIQLRHFSNGT